Protein 3KM3 (pdb70)

Foldseek 3Di:
DDFKDWDFLVVVVCCCVPVVFKPPADSDWDDDDDQTFHTDGRWGFWFWAFKKWAADCVPPDDDDPVDHDPNRTDIDGDQKDKHAAQTKMKTWTPMKGFAAQFKKKDKFWDVVVVVQQWGWDFGIQHHRDTGTGITMIGRHGNGIHMGGGPTGTIIMTMMGD/DKDWDFLVVVVCCCPVVVQKPPADSDWPDLFTFHGDGGWGFFFWAFKKWAADCVPVDDADPVDGDPVRTDIDGDQKDWHAAQTKMKTWTPMKGFAALPKKKDKAWRPVVVVQQWGWDFGIDHHGDTGTGITMTGHHGNHIHMGGGPTTTIIMTIMD

Secondary structure (DSSP, 8-state):
----EEPPHHHHHHHHHHH--EES--SS-BSSSSS-BEEETTEEEEEEEEEEEEE--TT-PPPBTTB--GGGEEEEESSEEEEPTTEEEEEEEEEEEE--TTEEEEEE--HHHHTTTEEE--PPBPTT-EEEEEEEEEE-SSS-EEEETTSEEEEEEEEE-/---BPPHHHHHHHHHHS--EES--SS-B----BEEETTEEEEEEEEEEEEE--TT-PPPBTTB--GGGEEEEESSEEEEPTTEEEEEEEEEEEE--TT-EEEEEE-HHHHTTTEEE--PPBPTT-EEEEEEEEEE-SSS-EEEETTSEEEEEEEE-

B-factor: mean 16.01, std 7.04, range [2.0, 90.76]

Organism: Anaplasma phagocytophilum (strain HZ) (NCBI:txid212042)

CATH classification: 2.70.40.10

Solvent-accessible surface area: 16264 Å² total; per-residue (Å²): 188,66,107,77,70,62,26,31,49,132,36,0,78,40,44,7,116,174,83,33,0,2,59,64,40,31,60,87,146,79,32,129,61,120,13,13,33,1,22,41,69,131,0,0,14,0,35,0,33,21,114,3,78,5,29,24,78,6,70,35,69,145,94,61,132,184,103,111,44,77,76,9,42,56,104,79,112,18,103,70,0,54,0,0,33,109,24,60,0,47,5,101,1,36,0,74,0,60,6,26,193,69,0,51,0,43,14,55,31,46,72,48,7,56,200,62,20,6,75,24,87,21,102,63,12,99,41,31,79,57,11,106,2,63,0,26,0,26,2,82,19,107,125,60,20,89,0,80,6,95,54,0,0,0,29,0,41,0,56,3,71,161,83,74,59,33,24,50,133,30,0,22,46,67,6,137,86,84,31,0,3,58,68,39,34,92,99,74,28,114,126,25,39,47,2,20,37,76,128,0,0,10,0,35,0,36,22,118,2,79,3,28,23,76,7,70,33,69,145,85,66,123,201,111,82,44,139,78,8,29,48,101,74,120,17,102,76,0,54,0,0,33,107,26,60,0,44,7,92,2,35,0,76,0,62,5,35,96,82,0,49,0,45,13,56,32,41,75,48,7,58,200,61,20,4,75,23,84,21,103,62,12,101,60,48,88,57,11,110,4,63,0,28,0,27,2,82,18,108,128,55,20,91,0,81,5,96,66,0,0,0,27,0,40,0,56,32

Sequence (317 aa):
PGSMSVMPDHWIKERRALKDGMISPFVDHKEGTGVLLSYGLSSYGYDARLDNKFKIFANTHSVVVDPKNFSQDSFVDREGDFCIIPPNSFMLAKTVEYFNIPRDVMVVCVGKSTYARRCGIVVNVTPLEPGWSGYVTLEFSNTSPLPVKVYAFEGACQFLFFSGSMSVMPDHWIKERALKDGMISPFVDHKEGVLSYGLSSYGYDARLDNKFKIFANTHSVVVDPKNFSQDSFVDREGDFCIIPPNSFMLAKTVEYFNIPRDVMVVCVGKSTYARRCGIVVNVTPLEPGWSGYVTLEFFSNTSPLPVKVYAFEGACQFLFFS

Radius of gyration: 28.37 Å; Cα contacts (8 Å, |Δi|>4): 825; chains: 2; bounding box: 31×42×90 Å

Structure (mmCIF, N/CA/C/O backbone):
data_3KM3
#
_entry.id   3KM3
#
_cell.length_a   84.660
_cell.length_b   84.660
_cell.length_c   140.740
_cell.angle_alpha   90.00
_cell.angle_beta   90.00
_cell.angle_gamma   120.00
#
_symmetry.space_group_name_H-M   'H 3'
#
loop_
_entity.id
_entity.type
_entity.pdbx_description
1 polymer 'Deoxycytidine triphosphate deaminase'
2 non-polymer 'IODIDE ION'
3 water water
#
loop_
_atom_site.group_PDB
_atom_site.id
_atom_site.type_symbol
_atom_site.label_atom_id
_atom_site.label_alt_id
_atom_site.label_comp_id
_atom_site.label_asym_id
_atom_site.label_entity_id
_atom_site.label_seq_id
_atom_site.pdbx_PDB_ins_code
_atom_site.Cartn_x
_atom_site.Cartn_y
_atom_site.Cartn_z
_atom_site.occupancy
_atom_site.B_iso_or_equiv
_atom_site.auth_seq_id
_atom_site.auth_comp_id
_atom_site.auth_asym_id
_atom_site.auth_atom_id
_atom_site.pdbx_PDB_model_num
ATOM 1 N N . PRO A 1 19 ? 39.284 37.564 192.021 1.00 37.91 -2 PRO A N 1
ATOM 2 C CA . PRO A 1 19 ? 39.477 36.897 193.309 1.00 36.96 -2 PRO A CA 1
ATOM 3 C C . PRO A 1 19 ? 39.298 35.395 193.167 1.00 35.36 -2 PRO 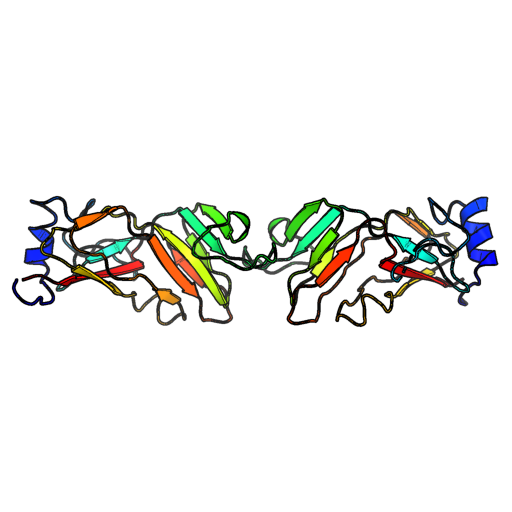A C 1
ATOM 4 O O . PRO A 1 19 ? 38.295 34.962 192.614 1.00 36.95 -2 PRO A O 1
ATOM 8 N N . GLY A 1 20 ? 40.246 34.603 193.653 1.00 32.67 -1 GLY A N 1
ATOM 9 C CA . GLY A 1 20 ? 40.124 33.155 193.567 1.00 29.92 -1 GLY A CA 1
ATOM 10 C C . GLY A 1 20 ? 40.429 32.650 192.166 1.00 27.13 -1 GLY A C 1
ATOM 11 O O . GLY A 1 20 ? 39.856 33.097 191.174 1.00 26.30 -1 GLY A O 1
ATOM 12 N N . SER A 1 21 ? 41.355 31.705 192.107 1.00 24.14 0 SER A N 1
ATOM 13 C CA . SER A 1 21 ? 41.745 31.087 190.870 1.00 22.07 0 SER A CA 1
ATOM 14 C C . SER A 1 21 ? 40.663 30.053 190.488 1.00 21.05 0 SER A C 1
ATOM 15 O O . SER A 1 21 ? 39.856 29.642 191.332 1.00 19.89 0 SER A O 1
ATOM 18 N N . MET A 1 22 ? 40.641 29.630 189.228 1.00 19.34 1 MET A N 1
ATOM 19 C CA . MET A 1 22 ? 39.535 28.815 188.760 1.00 19.19 1 MET A CA 1
ATOM 20 C C . MET A 1 22 ? 39.946 27.403 188.327 1.00 18.06 1 MET A C 1
ATOM 21 O O . MET A 1 22 ? 41.011 27.180 187.764 1.00 17.70 1 MET A O 1
ATOM 26 N N . SER A 1 23 ? 39.040 26.473 188.569 1.00 17.23 2 SER A N 1
ATOM 27 C CA . SER A 1 23 ? 39.242 25.047 188.316 1.00 17.06 2 SER A CA 1
ATOM 28 C C . SER A 1 23 ? 38.069 24.517 187.519 1.00 16.20 2 SER A C 1
ATOM 29 O O . SER A 1 23 ? 37.036 25.159 187.495 1.00 15.60 2 SER A O 1
ATOM 32 N N . VAL A 1 24 ? 38.221 23.343 186.899 1.00 15.97 3 VAL A N 1
ATOM 33 C CA . VAL A 1 24 ? 37.154 22.744 186.085 1.00 15.60 3 VAL A CA 1
ATOM 34 C C . VAL A 1 24 ? 36.129 22.136 187.028 1.00 15.56 3 VAL A C 1
ATOM 35 O O . VAL A 1 24 ? 36.460 21.328 187.913 1.00 15.36 3 VAL A O 1
ATOM 39 N N . MET A 1 25 ? 34.882 22.512 186.833 1.00 15.20 4 MET A N 1
ATOM 40 C CA . MET A 1 25 ? 33.846 22.166 187.785 1.00 15.63 4 MET A CA 1
ATOM 41 C C . MET A 1 25 ? 33.083 20.868 187.385 1.00 15.63 4 MET A C 1
ATOM 42 O O . MET A 1 25 ? 32.931 20.548 186.174 1.00 15.30 4 MET A O 1
ATOM 47 N N . PRO A 1 26 ? 32.583 20.144 188.396 1.00 14.79 5 PRO A N 1
ATOM 48 C CA . PRO A 1 26 ? 31.967 18.875 188.131 1.00 14.94 5 PRO A CA 1
ATOM 49 C C . PRO A 1 26 ? 30.507 18.964 187.741 1.00 15.26 5 PRO A C 1
ATOM 50 O O . PRO A 1 26 ? 29.846 19.979 187.989 1.00 15.14 5 PRO A O 1
ATOM 54 N N . ASP A 1 27 ? 30.002 17.883 187.146 1.00 15.62 6 ASP A N 1
ATOM 55 C CA . ASP A 1 27 ? 28.562 17.765 186.864 1.00 16.19 6 ASP A CA 1
ATOM 56 C C . ASP A 1 27 ? 27.630 18.331 187.932 1.00 16.18 6 ASP A C 1
ATOM 57 O O . ASP A 1 27 ? 26.734 19.085 187.595 1.00 17.03 6 ASP A O 1
ATOM 62 N N . HIS A 1 28 ? 27.783 17.958 189.204 1.00 16.22 7 HIS A N 1
ATOM 63 C CA . HIS A 1 28 ? 26.788 18.434 190.204 1.00 14.85 7 HIS A CA 1
ATOM 64 C C . HIS A 1 28 ? 26.761 19.954 190.368 1.00 14.71 7 HIS A C 1
ATOM 65 O O . HIS A 1 28 ? 25.700 20.538 190.609 1.00 13.85 7 HIS A O 1
ATOM 72 N N . TRP A 1 29 ? 27.914 20.602 190.215 1.00 13.87 8 TRP A N 1
ATOM 73 C CA . TRP A 1 29 ? 27.998 22.064 190.233 1.00 14.24 8 TRP A CA 1
ATOM 74 C C . TRP A 1 29 ? 27.334 22.659 188.982 1.00 13.86 8 TRP A C 1
ATOM 75 O O . TRP A 1 29 ? 26.613 23.654 189.066 1.00 13.39 8 TRP A O 1
ATOM 86 N N . ILE A 1 30 ? 27.585 22.053 187.824 1.00 14.17 9 ILE A N 1
ATOM 87 C CA . ILE A 1 30 ? 26.985 22.527 186.580 1.00 13.94 9 ILE A CA 1
ATOM 88 C C . ILE A 1 30 ? 25.451 22.442 186.707 1.00 14.87 9 ILE A C 1
ATOM 89 O O . ILE A 1 30 ? 24.716 23.384 186.350 1.00 13.92 9 ILE A O 1
ATOM 94 N N . LYS A 1 31 ? 24.979 21.317 187.246 1.00 15.24 10 LYS A N 1
ATOM 95 C CA . LYS A 1 31 ? 23.547 21.103 187.454 1.00 15.94 10 LYS A CA 1
ATOM 96 C C . LYS A 1 31 ? 22.884 22.197 188.333 1.00 15.95 10 LYS A C 1
ATOM 97 O O . LYS A 1 31 ? 21.836 22.773 187.953 1.00 15.37 10 LYS A O 1
ATOM 103 N N . GLU A 1 32 ? 23.500 22.481 189.483 1.00 15.70 11 GLU A N 1
ATOM 104 C CA . GLU A 1 32 ? 23.000 23.464 190.423 1.00 15.41 11 GLU A CA 1
ATOM 105 C C . GLU A 1 32 ? 22.945 24.852 189.770 1.00 16.55 11 GLU A C 1
ATOM 106 O O . GLU A 1 32 ? 21.970 25.611 189.956 1.00 16.22 11 GLU A O 1
ATOM 108 N N . ARG A 1 33 ? 23.992 25.206 189.012 1.00 17.21 12 ARG A N 1
ATOM 109 C CA A ARG A 1 33 ? 24.010 26.503 188.351 0.50 17.38 12 ARG A CA 1
ATOM 110 C CA B ARG A 1 33 ? 24.024 26.486 188.311 0.50 17.39 12 ARG A CA 1
ATOM 111 C C . ARG A 1 33 ? 22.943 26.542 187.248 1.00 17.30 12 ARG A C 1
ATOM 112 O O . ARG A 1 33 ? 22.331 27.593 187.022 1.00 17.57 12 ARG A O 1
ATOM 127 N N . ALA A 1 34 ? 22.694 25.411 186.589 1.00 17.05 13 ALA A N 1
ATOM 128 C CA . ALA A 1 34 ? 21.707 25.378 185.500 1.00 17.79 13 ALA A CA 1
ATOM 129 C C . ALA A 1 34 ? 20.315 25.589 186.096 1.00 18.09 13 ALA A C 1
ATOM 130 O O . ALA A 1 34 ? 19.549 26.470 185.668 1.00 17.75 13 ALA A O 1
ATOM 132 N N . LEU A 1 35 ? 20.025 24.771 187.103 1.00 19.24 14 LEU A N 1
ATOM 133 C CA . LEU A 1 35 ? 18.716 24.755 187.774 1.00 19.79 14 LEU A CA 1
ATOM 134 C C . LEU A 1 35 ? 18.466 26.009 188.610 1.00 20.20 14 LEU A C 1
ATOM 135 O O . LEU A 1 35 ? 17.391 26.573 188.517 1.00 20.42 14 LEU A O 1
ATOM 140 N N . LYS A 1 36 ? 19.431 26.494 189.392 1.00 20.31 15 LYS A N 1
ATOM 141 C CA . LYS A 1 36 ? 19.111 27.655 190.249 1.00 20.31 15 LYS A CA 1
ATOM 142 C C . LYS A 1 36 ? 19.369 29.000 189.551 1.00 20.07 15 LYS A C 1
ATOM 143 O O . LYS A 1 36 ? 18.639 29.975 189.788 1.00 19.94 15 LYS A O 1
ATOM 149 N N . ASP A 1 37 ? 20.401 29.067 188.700 1.00 18.77 16 ASP A N 1
ATOM 150 C CA . ASP A 1 37 ? 20.843 30.353 188.149 1.00 17.94 16 ASP A CA 1
ATOM 151 C C . ASP A 1 37 ? 20.568 30.531 186.656 1.00 17.16 16 ASP A C 1
ATOM 152 O O . ASP A 1 37 ? 20.972 31.545 186.069 1.00 15.81 16 ASP A O 1
ATOM 157 N N . GLY A 1 38 ? 19.896 29.549 186.051 1.00 15.77 17 GLY A N 1
ATOM 158 C CA . GLY A 1 38 ? 19.551 29.589 184.637 1.00 15.32 17 GLY A CA 1
ATOM 159 C C . GLY A 1 38 ? 20.778 29.551 183.729 1.00 14.33 17 GLY A C 1
ATOM 160 O O . GLY A 1 38 ? 20.777 30.126 182.665 1.00 15.19 17 GLY A O 1
ATOM 161 N N . MET A 1 39 ? 21.840 28.901 184.167 1.00 13.97 18 MET A N 1
ATOM 162 C CA . MET A 1 39 ? 23.106 28.972 183.428 1.00 13.37 18 MET A CA 1
ATOM 163 C C . MET A 1 39 ? 23.030 28.289 182.050 1.00 12.23 18 MET A C 1
ATOM 164 O O . MET A 1 39 ? 23.692 28.731 181.100 1.00 12.33 18 MET A O 1
ATOM 169 N N . ILE A 1 40 ? 22.239 27.233 181.944 1.00 11.27 19 ILE A N 1
ATOM 170 C CA . ILE A 1 40 ? 22.070 26.496 180.696 1.00 11.62 19 ILE A CA 1
ATOM 171 C C . ILE A 1 40 ? 20.611 26.191 180.515 1.00 13.39 19 ILE A C 1
ATOM 172 O O . ILE A 1 40 ? 19.984 25.634 181.415 1.00 14.19 19 ILE A O 1
ATOM 177 N N . SER A 1 41 ? 20.049 26.517 179.370 1.00 14.56 20 SER A N 1
ATOM 178 C CA . SER A 1 41 ? 18.634 26.223 179.153 1.00 15.73 20 SER A CA 1
ATOM 179 C C . SER A 1 41 ? 18.368 26.066 177.665 1.00 16.37 20 SER A C 1
ATOM 180 O O . SER A 1 41 ? 18.773 26.924 176.888 1.00 16.37 20 SER A O 1
ATOM 183 N N . PRO A 1 42 ? 17.703 24.975 177.258 1.00 17.17 21 PRO A N 1
ATOM 184 C CA . PRO A 1 42 ? 17.201 23.888 178.089 1.00 17.22 21 PRO A CA 1
ATOM 185 C C . PRO A 1 42 ? 18.337 23.061 178.656 1.00 17.32 21 PRO A C 1
ATOM 186 O O . PRO A 1 42 ? 19.434 23.105 178.127 1.00 16.70 21 PRO A O 1
ATOM 190 N N . PHE A 1 43 ? 18.072 22.347 179.750 1.00 17.19 22 PHE A N 1
ATOM 191 C CA . PHE A 1 43 ? 19.084 21.581 180.430 1.00 17.23 22 PHE A CA 1
ATOM 192 C C . PHE A 1 43 ? 18.615 20.162 180.627 1.00 17.76 22 PHE A C 1
ATOM 193 O O . PHE A 1 43 ? 17.490 19.922 181.056 1.00 16.54 22 PHE A O 1
ATOM 201 N N . VAL A 1 44 ? 19.483 19.221 180.274 1.00 18.71 23 VAL A N 1
ATOM 202 C CA . VAL A 1 44 ? 19.237 17.820 180.529 1.00 19.82 23 VAL A CA 1
ATOM 203 C C . VAL A 1 44 ? 20.342 17.300 181.407 1.00 20.42 23 VAL A C 1
ATOM 204 O O . VAL A 1 44 ? 21.530 17.515 181.116 1.00 19.46 23 VAL A O 1
ATOM 208 N N . ASP A 1 45 ? 19.960 16.619 182.490 1.00 21.09 24 ASP A N 1
ATOM 209 C CA . ASP A 1 45 ? 20.889 16.377 183.579 1.00 22.13 24 ASP A CA 1
ATOM 210 C C . ASP A 1 45 ? 21.577 15.036 183.436 1.00 21.98 24 ASP A C 1
ATOM 211 O O . ASP A 1 45 ? 22.080 14.493 184.383 1.00 21.74 24 ASP A O 1
ATOM 216 N N . HIS A 1 46 ? 21.634 14.539 182.216 1.00 23.20 25 HIS A N 1
ATOM 217 C CA . HIS A 1 46 ? 22.206 13.223 181.941 1.00 24.16 25 HIS A CA 1
ATOM 218 C C . HIS A 1 46 ? 22.417 13.154 180.437 1.00 25.11 25 HIS A C 1
ATOM 219 O O . HIS A 1 46 ? 21.964 14.047 179.701 1.00 24.72 25 HIS A O 1
ATOM 226 N N . LYS A 1 47 ? 23.086 12.094 179.998 1.00 26.07 26 LYS A N 1
ATOM 227 C CA . LYS A 1 47 ? 23.319 11.838 178.607 1.00 27.76 26 LYS A CA 1
ATOM 228 C C . LYS A 1 47 ? 22.010 11.429 177.927 1.00 28.32 26 LYS A C 1
ATOM 229 O O . LYS A 1 47 ? 21.314 10.515 178.391 1.00 28.67 26 LYS A O 1
ATOM 235 N N . GLU A 1 48 ? 21.655 12.124 176.855 1.00 28.59 27 GLU A N 1
ATOM 236 C CA . GLU A 1 48 ? 20.411 11.848 176.144 1.00 29.53 27 GLU A CA 1
ATOM 237 C C . GLU A 1 48 ? 20.676 11.764 174.668 1.00 30.04 27 GLU A C 1
ATOM 238 O O . GLU A 1 48 ? 21.695 12.234 174.154 1.00 28.28 27 GLU A O 1
ATOM 244 N N . GLY A 1 49 ? 19.727 11.154 173.980 1.00 31.44 28 GLY A N 1
ATOM 245 C CA . GLY A 1 49 ? 19.739 11.153 172.531 1.00 32.40 28 GLY A CA 1
ATOM 246 C C . GLY A 1 49 ? 20.329 9.871 172.005 1.00 33.09 28 GLY A C 1
ATOM 247 O O . GLY A 1 49 ? 21.158 9.199 172.664 1.00 33.25 28 GLY A O 1
ATOM 248 N N . THR A 1 50 ? 19.887 9.542 170.799 1.00 33.65 29 THR A N 1
ATOM 249 C CA . THR A 1 50 ? 20.234 8.286 170.190 1.00 33.82 29 THR A CA 1
ATOM 250 C C . THR A 1 50 ? 21.531 8.483 169.400 1.00 33.03 29 THR A C 1
ATOM 251 O O . THR A 1 50 ? 21.811 9.582 168.881 1.00 32.85 29 THR A O 1
ATOM 255 N N . GLY A 1 51 ? 22.348 7.434 169.397 1.00 31.94 30 GLY A N 1
ATOM 256 C CA . GLY A 1 51 ? 23.580 7.392 168.636 1.00 30.71 30 GLY A CA 1
ATOM 257 C C . GLY A 1 51 ? 24.800 7.943 169.350 1.00 29.49 30 GLY A C 1
ATOM 258 O O . GLY A 1 51 ? 24.775 8.157 170.559 1.00 29.02 30 GLY A O 1
ATOM 259 N N . VAL A 1 52 ? 25.874 8.155 168.574 1.00 27.61 31 VAL A N 1
ATOM 260 C CA . VAL A 1 52 ? 27.153 8.626 169.105 1.00 26.19 31 VAL A CA 1
ATOM 261 C C . VAL A 1 52 ? 27.172 10.130 169.452 1.00 24.71 31 VAL A C 1
ATOM 262 O O . VAL A 1 52 ? 27.987 10.542 170.254 1.00 26.66 31 VAL A O 1
ATOM 266 N N . LEU A 1 53 ? 26.275 10.934 168.896 1.00 22.27 32 LEU A N 1
ATOM 267 C CA A LEU A 1 53 ? 26.280 12.381 169.133 0.50 21.48 32 LEU A CA 1
ATOM 268 C CA B LEU A 1 53 ? 26.289 12.380 169.150 0.50 21.40 32 LEU A CA 1
ATOM 269 C C . LEU A 1 53 ? 25.273 12.712 170.237 1.00 20.87 32 LEU A C 1
ATOM 270 O O . LEU A 1 53 ? 24.259 13.389 170.017 1.00 20.60 32 LEU A O 1
ATOM 279 N N . SER A 1 54 ? 25.532 12.201 171.428 1.00 20.65 33 SER A N 1
ATOM 280 C CA . SER A 1 54 ? 24.623 12.431 172.518 1.00 19.24 33 SER A CA 1
ATOM 281 C C . SER A 1 54 ? 24.894 13.809 173.058 1.00 18.16 33 SER A C 1
ATOM 282 O O . SER A 1 54 ? 25.893 14.464 172.732 1.00 17.99 33 SER A O 1
ATOM 285 N N . TYR A 1 55 ? 23.959 14.268 173.864 1.00 17.35 34 TYR A N 1
ATOM 286 C CA . TYR A 1 55 ? 24.044 15.573 174.475 1.00 17.23 34 TYR A CA 1
ATOM 287 C C . TYR A 1 55 ? 23.633 15.484 175.938 1.00 16.75 34 TYR A C 1
ATOM 288 O O . TYR A 1 55 ? 23.063 14.484 176.375 1.00 15.58 34 TYR A O 1
ATOM 297 N N . GLY A 1 56 ? 23.896 16.553 176.665 1.00 16.37 35 GLY A N 1
ATOM 298 C CA . GLY A 1 56 ? 23.476 16.649 178.065 1.00 16.64 35 GLY A CA 1
ATOM 299 C C . GLY A 1 56 ? 24.700 16.672 178.976 1.00 16.31 35 GLY A C 1
ATOM 300 O O . GLY A 1 56 ? 25.852 16.804 178.512 1.00 16.02 35 GLY A O 1
ATOM 301 N N . LEU A 1 57 ? 24.445 16.501 180.260 1.00 15.88 36 LEU A N 1
ATOM 302 C CA . LEU A 1 57 ? 25.448 16.695 181.263 1.00 16.03 36 LEU A CA 1
ATOM 303 C C . LEU A 1 57 ? 26.405 15.559 181.215 1.00 16.62 36 LEU A C 1
ATOM 304 O O . LEU A 1 57 ? 26.008 14.398 181.052 1.00 17.35 36 LEU A O 1
ATOM 309 N N . SER A 1 58 ? 27.671 15.896 181.388 1.00 16.75 37 SER A N 1
ATOM 310 C CA . SER A 1 58 ? 28.748 14.938 181.472 1.00 16.57 37 SER A CA 1
ATOM 311 C C . SER A 1 58 ? 29.457 15.156 182.824 1.00 16.63 37 SER A C 1
ATOM 312 O O . SER A 1 58 ? 29.222 16.175 183.551 1.00 15.13 37 SER A O 1
ATOM 315 N N . SER A 1 59 ? 30.363 14.251 183.148 1.00 15.64 38 SER A N 1
ATOM 316 C CA . SER A 1 59 ? 31.016 14.277 184.456 1.00 17.05 38 SER A CA 1
ATOM 317 C C . SER A 1 59 ? 31.683 15.607 184.773 1.00 16.43 38 SER A C 1
ATOM 318 O O . SER A 1 59 ? 31.685 16.021 185.924 1.00 16.15 38 SER A O 1
ATOM 321 N N . TYR A 1 60 ? 32.271 16.240 183.753 1.00 15.86 39 TYR A N 1
ATOM 322 C CA . TYR A 1 60 ? 33.017 17.488 183.920 1.00 15.72 39 TYR A CA 1
ATOM 323 C C . TYR A 1 60 ? 32.745 18.479 182.811 1.00 14.85 39 TYR A C 1
ATOM 324 O O . TYR A 1 60 ? 33.622 19.219 182.417 1.00 13.94 39 TYR A O 1
ATOM 333 N N . GLY A 1 61 ? 31.509 18.510 182.328 1.00 13.94 40 GLY A N 1
ATOM 334 C CA . GLY A 1 61 ? 31.153 19.427 181.261 1.00 13.73 40 GLY A CA 1
ATOM 335 C C . GLY A 1 61 ? 29.741 19.216 180.782 1.00 12.56 40 GLY A C 1
ATOM 336 O O . GLY A 1 61 ? 29.026 18.414 181.342 1.00 12.47 40 GLY A O 1
ATOM 337 N N . TYR A 1 62 ? 29.347 19.969 179.761 1.00 11.92 41 TYR A N 1
ATOM 338 C CA . TY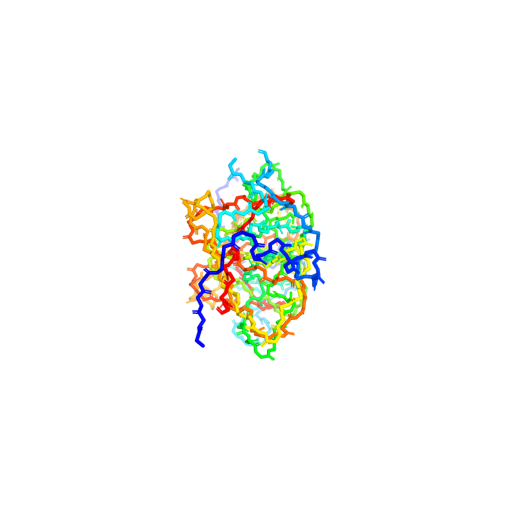R A 1 62 ? 28.037 19.843 179.173 1.00 11.56 41 TYR A CA 1
ATOM 339 C C . TYR A 1 62 ? 28.114 19.739 177.659 1.00 12.51 41 TYR A C 1
ATOM 340 O O . TYR A 1 62 ? 28.661 20.644 176.991 1.00 12.57 41 TYR A O 1
ATOM 349 N N . ASP A 1 63 ? 27.573 18.640 177.130 1.00 11.70 42 ASP A N 1
ATOM 350 C CA . ASP A 1 63 ? 27.489 18.389 175.691 1.00 12.48 42 ASP A CA 1
ATOM 351 C C . ASP A 1 63 ? 26.274 19.119 175.069 1.00 11.96 42 ASP A C 1
ATOM 352 O O . ASP A 1 63 ? 25.119 18.755 175.299 1.00 11.90 42 ASP A O 1
ATOM 357 N N . ALA A 1 64 ? 26.560 20.181 174.320 1.00 12.03 43 ALA A N 1
ATOM 358 C CA . ALA A 1 64 ? 25.523 21.068 173.730 1.00 11.31 43 ALA A CA 1
ATOM 359 C C . ALA A 1 64 ? 25.189 20.547 172.366 1.00 10.94 43 ALA A C 1
ATOM 360 O O . ALA A 1 64 ? 25.955 19.775 171.791 1.00 10.47 43 ALA A O 1
ATOM 362 N N . ARG A 1 65 ? 24.065 21.008 171.852 1.00 10.38 44 ARG A N 1
ATOM 363 C CA . ARG A 1 65 ? 23.511 20.534 170.596 1.00 11.22 44 ARG A CA 1
ATOM 364 C C . ARG A 1 65 ? 23.632 21.600 169.549 1.00 11.34 44 ARG A C 1
ATOM 365 O O . ARG A 1 65 ? 23.611 22.786 169.834 1.00 12.69 44 ARG A O 1
ATOM 373 N N . LEU A 1 66 ? 23.769 21.159 168.325 1.00 11.76 45 LEU A N 1
ATOM 374 C CA . LEU A 1 66 ? 23.745 22.047 167.189 1.00 12.54 45 LEU A CA 1
ATOM 375 C C . LEU A 1 66 ? 22.284 22.357 166.877 1.00 11.99 45 LEU A C 1
ATOM 376 O O . LEU A 1 66 ? 21.447 21.487 166.882 1.00 11.24 45 LEU A O 1
ATOM 381 N N . ASP A 1 67 ? 21.999 23.605 166.589 1.00 12.07 46 ASP A N 1
ATOM 382 C CA . ASP A 1 67 ? 20.703 23.982 166.081 1.00 13.27 46 ASP A CA 1
ATOM 383 C C . ASP A 1 67 ? 20.681 23.791 164.565 1.00 13.07 46 ASP A C 1
ATOM 384 O O . ASP A 1 67 ? 21.636 23.268 163.989 1.00 13.95 46 ASP A O 1
ATOM 389 N N . ASN A 1 68 ? 19.598 24.189 163.907 1.00 12.64 47 ASN A N 1
ATOM 390 C CA . ASN A 1 68 ? 19.373 23.822 162.520 1.00 12.57 47 ASN A CA 1
ATOM 391 C C . ASN A 1 68 ? 19.538 24.953 161.504 1.00 13.05 47 ASN A C 1
ATOM 392 O O . ASN A 1 68 ? 19.093 24.819 160.348 1.00 13.11 47 ASN A O 1
ATOM 397 N N . LYS A 1 69 ? 20.195 26.047 161.926 1.00 12.42 48 LYS A N 1
ATOM 398 C CA . LYS A 1 69 ? 20.423 27.197 161.067 1.00 12.68 48 LYS A CA 1
ATOM 399 C C . LYS A 1 69 ? 21.911 27.349 160.888 1.00 12.08 48 LYS A C 1
ATOM 400 O O . LYS A 1 69 ? 22.630 27.508 161.854 1.00 12.32 48 LYS A O 1
ATOM 406 N N . PHE A 1 70 ? 22.386 27.300 159.651 1.00 11.32 49 PHE A N 1
ATOM 407 C CA . PHE A 1 70 ? 23.825 27.292 159.399 1.00 11.63 49 PHE A CA 1
ATOM 408 C C . PHE A 1 70 ? 24.170 28.392 158.454 1.00 11.73 49 PHE A C 1
ATOM 409 O O . PHE A 1 70 ? 23.357 28.737 157.584 1.00 12.02 49 PHE A O 1
ATOM 417 N N . LYS A 1 71 ? 25.361 28.943 158.635 1.00 10.80 50 LYS A N 1
ATOM 418 C CA . LYS A 1 71 ? 25.981 29.811 157.649 1.00 11.99 50 LYS A CA 1
ATOM 419 C C . LYS A 1 71 ? 27.217 29.125 157.058 1.00 12.55 50 LYS A C 1
ATOM 420 O O . LYS A 1 71 ? 28.169 28.839 157.778 1.00 13.23 50 LYS A O 1
ATOM 426 N N . ILE A 1 72 ? 27.186 28.875 155.754 1.00 12.10 51 ILE A N 1
ATOM 427 C CA . ILE A 1 72 ? 28.246 28.170 155.067 1.00 12.10 51 ILE A CA 1
ATOM 428 C C . ILE A 1 72 ? 29.039 29.151 154.244 1.00 11.60 51 ILE A C 1
ATOM 429 O O . ILE A 1 72 ? 28.487 29.835 153.369 1.00 10.76 51 ILE A O 1
ATOM 434 N N . PHE A 1 73 ? 30.329 29.194 154.477 1.00 11.15 52 PHE A N 1
ATOM 435 C CA . PHE A 1 73 ? 31.159 30.201 153.818 1.00 12.15 52 PHE A CA 1
ATOM 436 C C . PHE A 1 73 ? 31.692 29.704 152.474 1.00 12.76 52 PHE A C 1
ATOM 437 O O . PHE A 1 73 ? 31.942 28.496 152.295 1.00 12.57 52 PHE A O 1
ATOM 445 N N . ALA A 1 74 ? 31.865 30.655 151.553 1.00 12.69 53 ALA A N 1
ATOM 446 C CA . ALA A 1 74 ? 32.290 30.359 150.195 1.00 14.00 53 ALA A CA 1
ATOM 447 C C . ALA A 1 74 ? 32.941 31.582 149.582 1.00 13.25 53 ALA A C 1
ATOM 448 O O . ALA A 1 74 ? 32.655 32.682 150.001 1.00 13.19 53 ALA A O 1
ATOM 450 N N . ASN A 1 75 ? 33.798 31.366 148.587 1.00 12.53 54 ASN A N 1
ATOM 451 C CA . ASN A 1 75 ? 34.544 32.446 147.957 1.00 12.68 54 ASN A CA 1
ATOM 452 C C . ASN A 1 75 ? 33.885 33.060 146.732 1.00 12.74 54 ASN A C 1
ATOM 453 O O . ASN A 1 75 ? 34.541 33.761 145.973 1.00 11.78 54 ASN A O 1
ATOM 458 N N . THR A 1 76 ? 32.600 32.793 146.559 1.00 12.15 55 THR A N 1
ATOM 459 C CA . THR A 1 76 ? 31.843 33.174 145.359 1.00 12.74 55 THR A CA 1
ATOM 460 C C . THR A 1 76 ? 31.922 34.644 144.999 1.00 13.45 55 THR A C 1
ATOM 461 O O . THR A 1 76 ? 32.029 34.968 143.832 1.00 12.82 55 THR A O 1
ATOM 465 N N . HIS A 1 77 ? 31.905 35.519 145.987 1.00 14.63 56 HIS A N 1
ATOM 466 C CA . HIS A 1 77 ? 31.893 36.948 145.722 1.00 17.46 56 HIS A CA 1
ATOM 467 C C . HIS A 1 77 ? 33.259 37.676 145.818 1.00 17.90 56 HIS A C 1
ATOM 468 O O . HIS A 1 77 ? 33.339 38.857 145.511 1.00 18.99 56 HIS A O 1
ATOM 475 N N . SER A 1 78 ? 34.323 36.971 146.174 1.00 17.81 57 SER A N 1
ATOM 476 C CA . SER A 1 78 ? 35.698 37.503 146.071 1.00 18.40 57 SER A CA 1
ATOM 477 C C . SER A 1 78 ? 35.963 38.728 146.973 1.00 18.79 57 SER A C 1
ATOM 478 O O . SER A 1 78 ? 36.701 39.647 146.624 1.00 20.59 57 SER A O 1
ATOM 481 N N . VAL A 1 79 ? 35.360 38.746 148.132 1.00 19.04 58 VAL A N 1
ATOM 482 C CA . VAL A 1 79 ? 35.617 39.843 149.046 1.00 19.77 58 VAL A CA 1
ATOM 483 C C . VAL A 1 79 ? 36.638 39.447 150.062 1.00 18.09 58 VAL A C 1
ATOM 484 O O . VAL A 1 79 ? 36.604 38.326 150.529 1.00 18.55 58 VAL A O 1
ATOM 488 N N . VAL A 1 80 ? 37.564 40.357 150.357 1.00 16.93 59 VAL A N 1
ATOM 489 C CA . VAL A 1 80 ? 38.441 40.222 151.500 1.00 15.52 59 VAL A CA 1
ATOM 490 C C . VAL A 1 80 ? 37.588 40.367 152.751 1.00 13.36 59 VAL A C 1
ATOM 491 O O . VAL A 1 80 ? 36.931 41.331 152.903 1.00 12.84 59 VAL A O 1
ATOM 495 N N . VAL A 1 81 ? 37.584 39.384 153.627 1.00 11.29 60 VAL A N 1
ATOM 496 C CA . VAL A 1 81 ? 36.825 39.491 154.854 1.00 9.62 60 VAL A CA 1
ATOM 497 C C . VAL A 1 81 ? 37.508 40.438 155.871 1.00 10.28 60 VAL A C 1
ATOM 498 O O . VAL A 1 81 ? 38.694 40.331 156.140 1.00 8.52 60 VAL A O 1
ATOM 502 N N . ASP A 1 82 ? 36.730 41.373 156.389 1.00 9.49 61 ASP A N 1
ATOM 503 C CA . ASP A 1 82 ? 37.153 42.276 157.398 1.00 10.19 61 ASP A CA 1
ATOM 504 C C . ASP A 1 82 ? 36.429 41.953 158.674 1.00 10.40 61 ASP A C 1
ATOM 505 O O . ASP A 1 82 ? 35.225 42.182 158.763 1.00 9.47 61 ASP A O 1
ATOM 510 N N . PRO A 1 83 ? 37.152 41.445 159.692 1.00 10.79 62 PRO A N 1
ATOM 511 C CA . PRO A 1 83 ? 36.483 41.075 160.926 1.00 11.72 62 PRO A CA 1
ATOM 512 C C . PRO A 1 83 ? 35.792 42.245 161.627 1.00 12.28 62 PRO A C 1
ATOM 513 O O . PRO A 1 83 ? 34.935 42.015 162.447 1.00 13.32 62 PRO A O 1
ATOM 517 N N . LYS A 1 84 ? 36.184 43.469 161.329 1.00 13.39 63 LYS A N 1
ATOM 518 C CA . LYS A 1 84 ? 35.498 44.625 161.865 1.00 15.19 63 LYS A CA 1
ATOM 519 C C . LYS A 1 84 ? 34.182 44.950 161.141 1.00 16.79 63 LYS A C 1
ATOM 520 O O . LYS A 1 84 ? 33.385 45.681 161.684 1.00 17.56 63 LYS A O 1
ATOM 526 N N . ASN A 1 85 ? 33.963 44.408 159.944 1.00 18.36 64 ASN A N 1
ATOM 527 C CA . ASN A 1 85 ? 32.798 44.735 159.126 1.00 19.74 64 ASN A CA 1
ATOM 528 C C . ASN A 1 85 ? 32.222 43.517 158.440 1.00 20.68 64 ASN A C 1
ATOM 529 O O . ASN A 1 85 ? 32.599 43.180 157.343 1.00 20.11 64 ASN A O 1
ATOM 534 N N . PHE A 1 86 ? 31.263 42.866 159.069 1.00 23.50 65 PHE A N 1
ATOM 535 C CA . PHE A 1 86 ? 30.752 41.596 158.524 1.00 25.02 65 PHE A CA 1
ATOM 536 C C . PHE A 1 86 ? 30.089 41.872 157.189 1.00 25.37 65 PHE A C 1
ATOM 537 O O . PHE A 1 86 ? 29.582 42.973 156.947 1.00 26.34 65 PHE A O 1
ATOM 539 N N . SER A 1 87 ? 30.173 40.886 156.295 1.00 25.52 66 SER A N 1
ATOM 540 C CA . SER A 1 87 ? 29.576 40.976 154.969 1.00 24.60 66 SER A CA 1
ATOM 541 C C . SER A 1 87 ? 28.696 39.754 154.793 1.00 24.20 66 SER A C 1
ATOM 542 O O . SER A 1 87 ? 29.101 38.620 155.088 1.00 23.79 66 SER A O 1
ATOM 545 N N . GLN A 1 88 ? 27.523 40.020 154.248 1.00 23.35 67 GLN A N 1
ATOM 546 C CA . GLN A 1 88 ? 26.540 39.029 153.876 1.00 23.34 67 GLN A CA 1
ATOM 547 C C . GLN A 1 88 ? 26.996 38.184 152.686 1.00 22.40 67 GLN A C 1
ATOM 548 O O . GLN A 1 88 ? 26.528 37.063 152.518 1.00 22.74 67 GLN A O 1
ATOM 550 N N . ASP A 1 89 ? 27.894 38.704 151.851 1.00 21.50 68 ASP A N 1
ATOM 551 C CA . ASP A 1 89 ? 28.322 37.944 150.679 1.00 21.16 68 ASP A CA 1
ATOM 552 C C . ASP A 1 89 ? 29.432 36.890 150.962 1.00 19.80 68 ASP A C 1
ATOM 553 O O . ASP A 1 89 ? 29.880 36.227 150.039 1.00 18.63 68 ASP A O 1
ATOM 558 N N . SER A 1 90 ? 29.874 36.771 152.212 1.00 17.61 69 SER A N 1
ATOM 559 C CA . SER A 1 90 ? 30.858 35.771 152.583 1.00 17.26 69 SER A CA 1
ATOM 560 C C . SER A 1 90 ? 30.232 34.413 152.727 1.00 15.19 69 SER A C 1
ATOM 561 O O . SER A 1 90 ? 30.941 33.428 152.654 1.00 14.07 69 SER A O 1
ATOM 564 N N . PHE A 1 91 ? 28.921 34.360 152.916 1.00 14.30 70 PHE A N 1
ATOM 565 C CA . PHE A 1 91 ? 28.251 33.116 153.275 1.00 14.56 70 PHE A CA 1
ATOM 566 C C . PHE A 1 91 ? 26.839 32.968 152.696 1.00 13.73 70 PHE A C 1
ATOM 567 O O . PHE A 1 91 ? 26.239 33.932 152.264 1.00 12.30 70 PHE A O 1
ATOM 575 N N . VAL A 1 92 ? 26.342 31.738 152.723 1.00 12.78 71 VAL A N 1
ATOM 576 C CA . VAL A 1 92 ? 24.988 31.414 152.318 1.00 13.51 71 VAL A CA 1
ATOM 577 C C . VAL A 1 92 ? 24.275 30.767 153.525 1.00 13.57 71 VAL A C 1
ATOM 578 O O . VAL A 1 92 ? 24.868 30.000 154.280 1.00 11.76 71 VAL A O 1
ATOM 582 N N . ASP A 1 93 ? 23.011 31.128 153.722 1.00 14.21 72 ASP A N 1
ATOM 583 C CA . ASP A 1 93 ? 22.195 30.606 154.815 1.00 15.17 72 ASP A CA 1
ATOM 584 C C . ASP A 1 93 ? 21.603 29.254 154.418 1.00 15.50 72 ASP A C 1
ATOM 585 O O . ASP A 1 93 ? 21.130 29.100 153.319 1.00 15.95 72 ASP A O 1
ATOM 590 N N . ARG A 1 94 ? 21.637 28.290 155.314 1.00 15.32 73 ARG A N 1
ATOM 591 C CA . ARG A 1 94 ? 20.990 27.004 155.097 1.00 16.27 73 ARG A CA 1
ATOM 592 C C . ARG A 1 94 ? 20.248 26.687 156.387 1.00 15.11 73 ARG A C 1
ATOM 593 O O . ARG A 1 94 ? 20.685 27.075 157.466 1.00 13.65 73 ARG A O 1
ATOM 601 N N . GLU A 1 95 ? 19.100 26.038 156.256 1.00 14.98 74 GLU A N 1
ATOM 602 C CA . GLU A 1 95 ? 18.316 25.551 157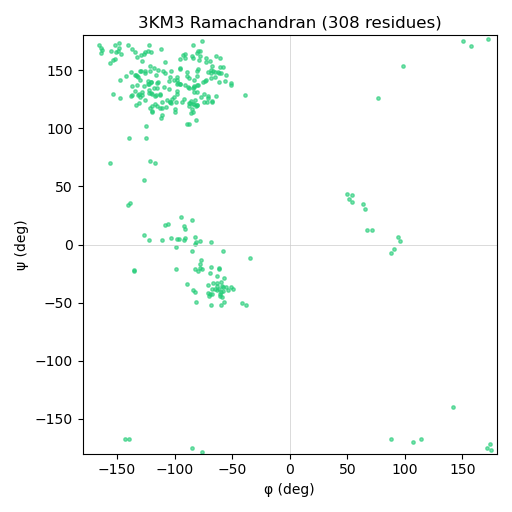.377 1.00 15.19 74 GLU A CA 1
ATOM 603 C C . GLU A 1 95 ? 17.975 24.101 157.089 1.00 14.14 74 GLU A C 1
ATOM 604 O O . GLU A 1 95 ? 17.499 23.799 156.015 1.00 14.91 74 GLU A O 1
ATOM 610 N N . GLY A 1 96 ? 18.212 23.206 158.024 1.00 13.42 75 GLY A N 1
ATOM 611 C CA . GLY A 1 96 ? 17.773 21.815 157.853 1.00 13.16 75 GLY A CA 1
ATOM 612 C C . GLY A 1 96 ? 18.297 20.889 158.910 1.00 12.78 75 GLY A C 1
ATOM 613 O O . GLY A 1 96 ? 18.978 21.329 159.824 1.00 12.49 75 GLY A O 1
ATOM 614 N N . ASP A 1 97 ? 18.015 19.595 158.762 1.00 13.08 76 ASP A N 1
ATOM 615 C CA . ASP A 1 97 ? 18.357 18.623 159.792 1.00 13.12 76 ASP A CA 1
ATOM 616 C C . ASP A 1 97 ? 19.827 18.279 159.760 1.00 12.46 76 ASP A C 1
ATOM 617 O O . ASP A 1 97 ? 20.322 17.670 160.678 1.00 11.78 76 ASP A O 1
ATOM 622 N N . PHE A 1 98 ? 20.513 18.656 158.700 1.00 13.04 77 PHE A N 1
ATOM 623 C CA . PHE A 1 98 ? 21.969 18.522 158.651 1.00 13.62 77 PHE A CA 1
ATOM 624 C C . PHE A 1 98 ? 22.521 19.602 157.743 1.00 13.06 77 PHE A C 1
ATOM 625 O O . PHE A 1 98 ? 21.773 20.212 157.010 1.00 12.96 77 PHE A O 1
ATOM 633 N N . CYS A 1 99 ? 23.822 19.818 157.816 1.00 11.62 78 CYS A N 1
ATOM 634 C CA . CYS A 1 99 ? 24.519 20.745 156.941 1.00 13.09 78 CYS A CA 1
ATOM 635 C C . CYS A 1 99 ? 25.719 19.977 156.442 1.00 11.30 78 CYS A C 1
ATOM 636 O O . CYS A 1 99 ? 26.299 19.197 157.197 1.00 12.14 78 CYS A O 1
ATOM 639 N N . ILE A 1 100 ? 26.111 20.187 155.208 1.00 9.45 79 ILE A N 1
ATOM 640 C CA . ILE A 1 100 ? 27.364 19.620 154.742 1.00 8.99 79 ILE A CA 1
ATOM 641 C C . ILE A 1 100 ? 28.382 20.776 154.702 1.00 8.16 79 ILE A C 1
ATOM 642 O O . ILE A 1 100 ? 28.134 21.799 154.069 1.00 7.01 79 ILE A O 1
ATOM 647 N N . ILE A 1 101 ? 29.496 20.643 155.404 1.00 7.78 80 ILE A N 1
ATOM 648 C CA . ILE A 1 101 ? 30.550 21.723 155.350 1.00 7.87 80 ILE A CA 1
ATOM 649 C C . ILE A 1 101 ? 31.466 21.404 154.172 1.00 7.71 80 ILE A C 1
ATOM 650 O O . ILE A 1 101 ? 32.014 20.308 154.096 1.00 7.23 80 ILE A O 1
ATOM 655 N N . PRO A 1 102 ? 31.583 22.333 153.213 1.00 7.18 81 PRO A N 1
ATOM 656 C CA . PRO A 1 102 ? 32.423 22.074 152.075 1.00 6.76 81 PRO A CA 1
ATOM 657 C C . PRO A 1 102 ? 33.856 21.852 152.530 1.00 6.64 81 PRO A C 1
ATOM 658 O O . PRO A 1 102 ? 34.225 22.328 153.604 1.00 7.34 81 PRO A O 1
ATOM 662 N N . PRO A 1 103 ? 34.631 21.095 151.766 1.00 5.52 82 PRO A N 1
ATOM 663 C CA . PRO A 1 103 ? 36.016 20.944 152.154 1.00 6.63 82 PRO A CA 1
ATOM 664 C C . PRO A 1 103 ? 36.780 22.262 152.324 1.00 6.19 82 PRO A C 1
ATOM 665 O O . PRO A 1 103 ? 36.568 23.210 151.593 1.00 5.52 82 PRO A O 1
ATOM 669 N N . ASN A 1 104 ? 37.691 22.287 153.259 1.00 7.38 83 ASN A N 1
ATOM 670 C CA . ASN A 1 104 ? 38.530 23.447 153.494 1.00 7.80 83 ASN A CA 1
ATOM 671 C C . ASN A 1 104 ? 37.733 24.748 153.644 1.00 8.36 83 ASN A C 1
ATOM 672 O O . ASN A 1 104 ? 38.108 25.800 153.106 1.00 8.48 83 ASN A O 1
ATOM 677 N N . SER A 1 105 ? 36.598 24.678 154.306 1.00 8.62 84 SER A N 1
ATOM 678 C CA . SER A 1 105 ? 35.791 25.881 154.573 1.00 8.97 84 SER A CA 1
ATOM 679 C C . SER A 1 105 ? 35.265 25.748 155.965 1.00 7.55 84 SER A C 1
ATOM 680 O O . SER A 1 105 ? 35.717 24.888 156.694 1.00 7.42 84 SER A O 1
ATOM 683 N N . PHE A 1 106 ? 34.302 26.584 156.330 1.00 8.21 85 PHE A N 1
ATOM 684 C CA . PHE A 1 106 ? 33.735 26.538 157.660 1.00 9.01 85 PHE A CA 1
ATOM 685 C C . PHE A 1 106 ? 32.283 26.935 157.670 1.00 10.10 85 PHE A C 1
ATOM 686 O O . PHE A 1 106 ? 31.774 27.484 156.687 1.00 10.10 85 PHE A O 1
ATOM 694 N N . MET A 1 107 ? 31.667 26.694 158.809 1.00 10.13 86 MET A N 1
ATOM 695 C CA . MET A 1 107 ? 30.287 26.976 159.022 1.00 11.75 86 MET A CA 1
ATOM 696 C C . MET A 1 107 ? 30.126 27.682 160.373 1.00 11.19 86 MET A C 1
ATOM 697 O O . MET A 1 107 ? 30.878 27.379 161.322 1.00 11.51 86 MET A O 1
ATOM 702 N N . LEU A 1 108 ? 29.169 28.606 160.466 1.00 10.11 87 LEU A N 1
ATOM 703 C CA . LEU A 1 108 ? 28.727 29.125 161.750 1.00 10.29 87 LEU A CA 1
ATOM 704 C C . LEU A 1 108 ? 27.340 28.615 162.045 1.00 10.17 87 LEU A C 1
ATOM 705 O O . LEU A 1 108 ? 26.484 28.577 161.155 1.00 8.86 87 LEU A O 1
ATOM 710 N N . ALA A 1 109 ? 27.119 28.170 163.271 1.00 10.14 88 ALA A N 1
ATOM 711 C CA . ALA A 1 109 ? 25.775 27.816 163.706 1.00 12.39 88 ALA A CA 1
ATOM 712 C C . ALA A 1 109 ? 25.665 28.031 165.214 1.00 13.53 88 ALA A C 1
ATOM 713 O O . ALA A 1 109 ? 26.649 28.029 165.915 1.00 16.42 88 ALA A O 1
ATOM 715 N N . LYS A 1 110 ? 24.459 28.160 165.708 1.00 13.96 89 LYS A N 1
ATOM 716 C CA . LYS A 1 110 ? 24.204 28.427 167.102 1.00 14.66 89 LYS A CA 1
ATOM 717 C C . LYS A 1 110 ? 23.925 27.105 167.861 1.00 13.68 89 LYS A C 1
ATOM 718 O O . LYS A 1 110 ? 23.453 26.108 167.292 1.00 13.51 89 LYS A O 1
ATOM 724 N N . THR A 1 111 ? 24.247 27.098 169.139 1.00 12.86 90 THR A N 1
ATOM 725 C CA . THR A 1 111 ? 23.769 26.040 170.001 1.00 12.65 90 THR A CA 1
ATOM 726 C C . THR A 1 111 ? 22.247 26.153 170.164 1.00 12.69 90 THR A C 1
ATOM 727 O O . THR A 1 111 ? 21.663 27.248 170.042 1.00 12.61 90 THR A O 1
ATOM 731 N N . VAL A 1 112 ? 21.623 25.007 170.437 1.00 12.25 91 VAL A N 1
ATOM 732 C CA . VAL A 1 112 ? 20.245 24.970 170.871 1.00 12.62 91 VAL A CA 1
ATOM 733 C C . VAL A 1 112 ? 20.146 25.601 172.263 1.00 13.16 91 VAL A C 1
ATOM 734 O O . VAL A 1 112 ? 19.220 26.350 172.553 1.00 13.05 91 VAL A O 1
ATOM 738 N N . GLU A 1 113 ? 21.139 25.336 173.091 1.00 12.90 92 GLU A N 1
ATOM 739 C CA . GLU A 1 113 ? 21.117 25.794 174.459 1.00 12.77 92 GLU A CA 1
ATOM 740 C C . GLU A 1 113 ? 21.408 27.276 174.538 1.00 12.56 92 GLU A C 1
ATOM 741 O O . GLU A 1 113 ? 22.291 27.767 173.849 1.00 12.68 92 GLU A O 1
ATOM 747 N N . TYR A 1 114 ? 20.683 27.970 175.421 1.00 12.39 93 TYR A N 1
ATOM 748 C CA . TYR A 1 114 ? 20.975 29.338 175.765 1.00 12.86 93 TYR A CA 1
ATOM 749 C C . TYR A 1 114 ? 21.833 29.301 177.033 1.00 12.62 93 TYR A C 1
ATOM 750 O O . TYR A 1 114 ? 21.537 28.558 177.944 1.00 12.99 93 TYR A O 1
ATOM 759 N N . PHE A 1 115 ? 22.865 30.127 177.096 1.00 12.13 94 PHE A N 1
ATOM 760 C CA . PHE A 1 115 ? 23.731 30.188 178.262 1.00 12.35 94 PHE A CA 1
ATOM 761 C C . PHE A 1 115 ? 23.683 31.517 178.978 1.00 12.68 94 PHE A C 1
ATOM 762 O O . PHE A 1 115 ? 23.689 32.560 178.336 1.00 13.47 94 PHE A O 1
ATOM 770 N N . ASN A 1 116 ? 23.681 31.473 180.308 1.00 12.81 95 ASN A N 1
ATOM 771 C CA . ASN A 1 116 ? 23.866 32.645 181.144 1.00 13.85 95 ASN A CA 1
ATOM 772 C C . ASN A 1 116 ? 25.015 32.372 182.089 1.00 14.20 95 ASN A C 1
ATOM 773 O O . ASN A 1 116 ? 24.860 31.677 183.094 1.00 14.51 95 ASN A O 1
ATOM 778 N N . ILE A 1 117 ? 26.166 32.935 181.771 1.00 14.40 96 ILE A N 1
ATOM 779 C CA . ILE A 1 117 ? 27.374 32.611 182.502 1.00 14.64 96 ILE A CA 1
ATOM 780 C C . ILE A 1 117 ? 27.514 33.602 183.632 1.00 15.88 96 ILE A C 1
ATOM 781 O O . ILE A 1 117 ? 27.520 34.796 183.396 1.00 16.37 96 ILE A O 1
ATOM 786 N N . PRO A 1 118 ? 27.633 33.104 184.866 1.00 17.35 97 PRO A N 1
ATOM 787 C CA . PRO A 1 118 ? 27.816 33.945 186.062 1.00 18.44 97 PRO A CA 1
ATOM 788 C C . PRO A 1 118 ? 29.127 34.740 186.058 1.00 19.11 97 PRO A C 1
ATOM 789 O O . PRO A 1 118 ? 30.055 34.392 185.329 1.00 17.64 97 PRO A O 1
ATOM 793 N N . ARG A 1 119 ? 29.200 35.772 186.897 1.00 20.50 98 ARG A N 1
ATOM 794 C CA . ARG A 1 119 ? 30.357 36.715 186.975 1.00 22.21 98 ARG A CA 1
ATOM 795 C C . ARG A 1 119 ? 31.635 36.038 187.532 1.00 22.29 98 ARG A C 1
ATOM 796 O O . ARG A 1 119 ? 32.711 36.619 187.602 1.00 22.66 98 ARG A O 1
ATOM 804 N N . ASP A 1 120 ? 31.479 34.759 187.788 1.00 22.86 99 ASP A N 1
ATOM 805 C CA . ASP A 1 120 ? 32.229 33.932 188.695 1.00 24.13 99 ASP A CA 1
ATOM 806 C C . ASP A 1 120 ? 32.852 32.731 187.851 1.00 22.69 99 ASP A C 1
ATOM 807 O O . ASP A 1 120 ? 33.515 31.836 188.386 1.00 22.24 99 ASP A O 1
ATOM 812 N N . VAL A 1 121 ? 32.653 32.763 186.521 1.00 21.01 100 VAL A N 1
ATOM 813 C CA . VAL A 1 121 ? 32.787 31.593 185.675 1.00 18.91 100 VAL A CA 1
ATOM 814 C C . VAL A 1 121 ? 33.284 31.960 184.294 1.00 18.82 100 VAL A C 1
ATOM 815 O O . VAL A 1 121 ? 32.919 32.995 183.717 1.00 17.25 100 VAL A O 1
ATOM 819 N N . MET A 1 122 ? 34.147 31.092 183.768 1.00 18.30 101 MET A N 1
ATOM 820 C CA . MET A 1 122 ? 34.603 31.166 182.385 1.00 18.10 101 MET A CA 1
ATOM 821 C C . MET A 1 122 ? 34.429 29.768 181.785 1.00 16.52 101 MET A C 1
ATOM 822 O O . MET A 1 122 ? 34.704 28.760 182.457 1.00 16.75 101 MET A O 1
ATOM 827 N N . VAL A 1 123 ? 34.011 29.717 180.522 1.00 15.09 102 VAL A N 1
ATOM 828 C CA . VAL A 1 123 ? 33.619 28.468 179.885 1.00 13.40 102 VAL A CA 1
ATOM 829 C C . VAL A 1 123 ? 34.454 28.224 178.646 1.00 14.08 102 VAL A C 1
ATOM 830 O O . VAL A 1 123 ? 34.574 29.079 177.782 1.00 13.40 102 VAL A O 1
ATOM 834 N N . VAL A 1 124 ? 35.013 27.028 178.545 1.00 14.11 103 VAL A N 1
ATOM 835 C CA . VAL A 1 124 ? 35.843 26.660 177.400 1.00 14.81 103 VAL A CA 1
ATOM 836 C C . VAL A 1 124 ? 35.041 25.663 176.550 1.00 14.37 103 VAL A C 1
ATOM 837 O O . VAL A 1 124 ? 34.244 24.893 177.094 1.00 15.93 103 VAL A O 1
ATOM 841 N N . CYS A 1 125 ? 35.234 25.698 175.234 1.00 12.85 104 CYS A N 1
ATOM 842 C CA . CYS A 1 125 ? 34.508 24.881 174.312 1.00 13.76 104 CYS A CA 1
ATOM 843 C C . CYS A 1 125 ? 35.447 23.913 173.602 1.00 13.06 104 CYS A C 1
ATOM 844 O O . CYS A 1 125 ? 36.462 24.328 173.016 1.00 13.10 104 CYS A O 1
ATOM 847 N N . VAL A 1 126 ? 35.077 22.634 173.615 1.00 12.42 105 VAL A N 1
ATOM 848 C CA . VAL A 1 126 ? 35.864 21.592 172.931 1.00 12.03 105 VAL A CA 1
ATOM 849 C C . VAL A 1 126 ? 34.964 20.797 172.031 1.00 11.29 105 VAL A C 1
ATOM 850 O O . VAL A 1 126 ? 33.769 20.771 172.241 1.00 10.67 105 VAL A O 1
ATOM 854 N N . GLY A 1 127 ? 35.556 20.145 171.031 1.00 9.78 106 GLY A N 1
ATOM 855 C CA . GLY A 1 127 ? 34.850 19.270 170.155 1.00 9.69 106 GLY A CA 1
ATOM 856 C C . GLY A 1 127 ? 34.515 17.926 170.722 1.00 10.07 106 GLY A C 1
ATOM 857 O O . GLY A 1 127 ? 34.876 17.597 171.868 1.00 9.60 106 GLY A O 1
ATOM 858 N N . LYS A 1 128 ? 33.768 17.175 169.913 1.00 10.05 107 LYS A N 1
ATOM 859 C CA . LYS A 1 128 ? 33.428 15.777 170.183 1.00 10.38 107 LYS A CA 1
ATOM 860 C C . LYS A 1 128 ? 34.279 14.935 169.262 1.00 10.47 107 LYS A C 1
ATOM 861 O O . LYS A 1 128 ? 34.493 15.286 168.075 1.00 10.30 107 LYS A O 1
ATOM 867 N N . SER A 1 129 ? 34.778 13.824 169.754 1.00 10.03 108 SER A N 1
ATOM 868 C CA . SER A 1 129 ? 35.754 13.109 168.951 1.00 11.00 108 SER A CA 1
ATOM 869 C C . SER A 1 129 ? 35.132 12.633 167.657 1.00 10.79 108 SER A C 1
ATOM 870 O O . SER A 1 129 ? 35.839 12.422 166.693 1.00 11.05 108 SER A O 1
ATOM 873 N N . THR A 1 130 ? 33.822 12.404 167.645 1.00 10.45 109 THR A N 1
ATOM 874 C CA . THR A 1 130 ? 33.142 11.900 166.448 1.00 10.38 109 THR A CA 1
ATOM 875 C C . THR A 1 130 ? 33.374 12.881 165.276 1.00 9.64 109 THR A C 1
ATOM 876 O O . THR A 1 130 ? 33.591 12.476 164.129 1.00 8.43 109 THR A O 1
ATOM 880 N N . TYR A 1 131 ? 33.329 14.173 165.572 1.00 8.73 110 TYR A N 1
ATOM 881 C CA . TYR A 1 131 ? 33.577 15.195 164.519 1.00 8.22 110 TYR A CA 1
ATOM 882 C C . TYR A 1 131 ? 35.063 15.484 164.307 1.00 7.51 110 TYR A C 1
ATOM 883 O O . TYR A 1 131 ? 35.515 15.648 163.155 1.00 7.86 110 TYR A O 1
ATOM 892 N N . ALA A 1 132 ? 35.826 15.521 165.397 1.00 6.97 111 ALA A N 1
ATOM 893 C CA . ALA A 1 132 ? 37.261 15.816 165.304 1.00 7.89 111 ALA A CA 1
ATOM 894 C C . ALA A 1 132 ? 38.005 14.790 164.466 1.00 7.08 111 ALA A C 1
ATOM 895 O O . ALA A 1 132 ? 38.913 15.149 163.688 1.00 7.53 111 ALA A O 1
ATOM 897 N N . ARG A 1 133 ? 37.637 13.520 164.572 1.00 6.72 112 ARG A N 1
ATOM 898 C CA A ARG A 1 133 ? 38.378 12.545 163.771 0.50 7.81 112 ARG A CA 1
ATOM 899 C CA B ARG A 1 133 ? 38.272 12.474 163.785 0.50 7.59 112 ARG A CA 1
ATOM 900 C C . ARG A 1 133 ? 38.023 12.630 162.287 1.00 7.29 112 ARG A C 1
ATOM 901 O O . ARG A 1 133 ? 38.702 11.994 161.493 1.00 6.99 112 ARG A O 1
ATOM 916 N N . CYS A 1 134 ? 37.030 13.463 161.920 1.00 6.01 113 CYS A N 1
ATOM 917 C CA . CYS A 1 134 ? 36.722 13.743 160.505 1.00 7.36 113 CYS A CA 1
ATOM 918 C C . CYS A 1 134 ? 37.369 15.024 159.974 1.00 7.34 113 CYS A C 1
ATOM 919 O O . CYS A 1 134 ? 37.130 15.417 158.793 1.00 8.66 113 CYS A O 1
ATOM 922 N N . GLY A 1 135 ? 38.192 15.665 160.813 1.00 7.15 114 GLY A N 1
ATOM 923 C CA . GLY A 1 135 ? 38.882 16.892 160.429 1.00 7.82 114 GLY A CA 1
ATOM 924 C C . GLY A 1 135 ? 38.183 18.163 160.847 1.00 8.30 114 GLY A C 1
ATOM 925 O O . GLY A 1 135 ? 38.595 19.258 160.414 1.00 9.28 114 GLY A O 1
ATOM 926 N N . ILE A 1 136 ? 37.059 18.035 161.564 1.00 8.96 115 ILE A N 1
ATOM 927 C CA . ILE A 1 136 ? 36.298 19.202 162.028 1.00 8.79 115 ILE A CA 1
ATOM 928 C C . ILE A 1 136 ? 36.980 19.769 163.299 1.00 10.18 115 ILE A C 1
ATOM 929 O O . ILE A 1 136 ? 37.085 19.087 164.377 1.00 10.42 115 ILE A O 1
ATOM 934 N N . VAL A 1 137 ? 37.394 21.025 163.186 1.00 9.83 116 VAL A N 1
ATOM 935 C CA . VAL A 1 137 ? 37.943 21.791 164.289 1.00 9.71 116 VAL A CA 1
ATOM 936 C C . VAL A 1 137 ? 36.857 22.747 164.767 1.00 10.21 116 VAL A C 1
ATOM 937 O O . VAL A 1 137 ? 36.326 23.558 163.991 1.00 9.78 116 VAL A O 1
ATOM 941 N N . VAL A 1 138 ? 36.502 22.622 166.053 1.00 10.63 117 VAL A N 1
ATOM 942 C CA . VAL A 1 138 ? 35.621 23.570 166.710 1.00 10.19 117 VAL A CA 1
ATOM 943 C C . VAL A 1 138 ? 36.492 24.721 167.164 1.00 10.20 117 VAL A C 1
ATOM 944 O O . VAL A 1 138 ? 37.431 24.522 167.944 1.00 11.53 117 VAL A O 1
ATOM 948 N N . ASN A 1 139 ? 36.189 25.918 166.691 1.00 10.19 118 ASN A N 1
ATOM 949 C CA . ASN A 1 139 ? 36.961 27.140 166.956 1.00 10.14 118 ASN A CA 1
ATOM 950 C C . ASN A 1 139 ? 36.092 28.130 167.709 1.00 10.93 118 ASN A C 1
ATOM 951 O O . ASN A 1 139 ? 35.636 29.140 167.154 1.00 9.62 118 ASN A O 1
ATOM 956 N N . VAL A 1 140 ? 35.796 27.821 168.972 1.00 11.36 119 VAL A N 1
ATOM 957 C CA . VAL A 1 140 ? 34.906 28.648 169.752 1.00 11.48 119 VAL A CA 1
ATOM 958 C C . VAL A 1 140 ? 35.718 29.132 170.957 1.00 12.31 119 VAL A C 1
ATOM 959 O O . VAL A 1 140 ? 36.220 28.345 171.760 1.00 11.90 119 VAL A O 1
ATOM 963 N N . THR A 1 141 ? 35.857 30.431 171.061 1.00 12.20 120 THR A N 1
ATOM 964 C CA . THR A 1 141 ? 36.700 31.053 172.084 1.00 12.87 120 THR A CA 1
ATOM 965 C C . THR A 1 141 ? 35.943 31.090 173.393 1.00 12.29 120 THR A C 1
ATOM 966 O O . THR A 1 141 ? 34.730 30.882 173.388 1.00 11.28 120 THR A O 1
ATOM 970 N N . PRO A 1 142 ? 36.646 31.338 174.523 1.00 12.67 121 PRO A N 1
ATOM 971 C CA . PRO A 1 142 ? 35.939 31.111 175.787 1.00 12.71 121 PRO A CA 1
ATOM 972 C C . PRO A 1 142 ? 34.813 32.096 176.060 1.00 12.58 121 PRO A C 1
ATOM 973 O O . PRO A 1 142 ? 34.850 33.258 175.644 1.00 11.43 121 PRO A O 1
ATOM 977 N N . LEU A 1 143 ? 33.786 31.619 176.732 1.00 12.59 122 LEU A N 1
ATOM 978 C CA . LEU A 1 143 ? 32.708 32.499 177.151 1.00 13.01 122 LEU A CA 1
ATOM 979 C C . LEU A 1 143 ? 33.188 33.171 178.439 1.00 13.06 122 LEU A C 1
ATOM 980 O O . LEU A 1 143 ? 33.575 32.478 179.406 1.00 12.24 122 LEU A O 1
ATOM 985 N N . GLU A 1 144 ? 33.177 34.501 178.437 1.00 13.70 123 GLU A N 1
ATOM 986 C CA . GLU A 1 144 ? 33.663 35.300 179.558 1.00 15.46 123 GLU A CA 1
ATOM 987 C C . GLU A 1 144 ? 32.607 35.339 180.668 1.00 14.45 123 GLU A C 1
ATOM 988 O O . GLU A 1 144 ? 31.439 35.139 180.415 1.00 13.51 123 GLU A O 1
ATOM 994 N N . PRO A 1 145 ? 33.026 35.632 181.890 1.00 14.77 124 PRO A N 1
ATOM 995 C CA . PRO A 1 145 ? 32.025 35.863 182.941 1.00 15.36 124 PRO A CA 1
ATOM 996 C C . PRO A 1 145 ? 30.959 36.873 182.513 1.00 15.35 124 PRO A C 1
ATOM 997 O O . PRO A 1 145 ? 31.280 37.885 181.879 1.00 15.02 124 PRO A O 1
ATOM 1001 N N . GLY A 1 146 ? 29.707 36.575 182.818 1.00 16.01 125 GLY A N 1
ATOM 1002 C CA . GLY A 1 146 ? 28.610 37.497 182.528 1.00 17.19 125 GLY A CA 1
ATOM 1003 C C . GLY A 1 146 ? 28.036 37.301 181.135 1.00 17.91 125 GLY A C 1
ATOM 1004 O O . GLY A 1 146 ? 27.019 37.887 180.791 1.00 17.88 125 GLY A O 1
ATOM 1005 N N . TRP A 1 147 ? 28.671 36.459 180.328 1.00 18.16 126 TRP A N 1
ATOM 1006 C CA . TRP A 1 147 ? 28.191 36.232 178.991 1.00 18.63 126 TRP A CA 1
ATOM 1007 C C . TRP A 1 147 ? 26.778 35.649 178.959 1.00 17.26 126 TRP A C 1
ATOM 1008 O O . TRP A 1 147 ? 26.461 34.743 179.712 1.00 17.58 126 TRP A O 1
ATOM 1019 N N . SER A 1 148 ? 25.966 36.126 178.032 1.00 16.09 127 SER A N 1
ATOM 1020 C CA . SER A 1 148 ? 24.608 35.632 177.861 1.00 16.22 127 SER A CA 1
ATOM 1021 C C . SER A 1 148 ? 24.242 35.460 176.370 1.00 15.25 127 SER A C 1
ATOM 1022 O O . SER A 1 148 ? 24.368 36.363 175.576 1.00 14.59 127 SER A O 1
ATOM 1025 N N . GLY A 1 149 ? 23.769 34.295 175.996 1.00 14.57 128 GLY A N 1
ATOM 1026 C CA . GLY A 1 149 ? 23.399 34.078 174.596 1.00 15.03 128 GLY A CA 1
ATOM 1027 C C . GLY A 1 149 ? 23.402 32.608 174.204 1.00 14.11 128 GLY A C 1
ATOM 1028 O O . GLY A 1 149 ? 23.828 31.750 174.972 1.00 12.88 128 GLY A O 1
ATOM 1029 N N . TYR A 1 150 ? 22.897 32.334 173.015 1.00 14.04 129 TYR A N 1
ATOM 1030 C CA . TYR A 1 150 ? 23.172 31.073 172.340 1.00 14.32 129 TYR A CA 1
ATOM 1031 C C . TYR A 1 150 ? 24.613 31.192 171.885 1.00 13.85 129 TYR A C 1
ATOM 1032 O O . TYR A 1 150 ? 25.040 32.258 171.475 1.00 13.98 129 TYR A O 1
ATOM 1041 N N . VAL A 1 151 ? 25.377 30.120 171.962 1.00 13.67 130 VAL A N 1
ATOM 1042 C CA . VAL A 1 151 ? 26.789 30.190 171.547 1.00 12.44 130 VAL A CA 1
ATOM 1043 C C . VAL A 1 151 ? 26.898 30.004 170.042 1.00 12.82 130 VAL A C 1
ATOM 1044 O O . VAL A 1 151 ? 26.240 29.123 169.457 1.00 12.05 130 VAL A O 1
ATOM 1048 N N . THR A 1 152 ? 27.697 30.855 169.400 1.00 12.79 131 THR A N 1
ATOM 1049 C CA . THR A 1 152 ? 27.914 30.723 167.989 1.00 12.87 131 THR A CA 1
ATOM 1050 C C . THR A 1 152 ? 29.047 29.713 167.827 1.00 12.98 131 THR A C 1
ATOM 1051 O O . THR A 1 152 ? 30.166 29.950 168.273 1.00 12.25 131 THR A O 1
ATOM 1055 N N . LEU A 1 153 ? 28.719 28.552 167.253 1.00 12.68 132 LEU A N 1
ATOM 1056 C CA . LEU A 1 153 ? 29.692 27.519 167.017 1.00 12.43 132 LEU A CA 1
ATOM 1057 C C . LEU A 1 153 ? 30.328 27.797 165.637 1.00 12.28 132 LEU A C 1
ATOM 1058 O O . LEU A 1 153 ? 29.633 28.100 164.651 1.00 10.39 132 LEU A O 1
ATOM 1063 N N . GLU A 1 154 ? 31.650 27.688 165.596 1.00 10.52 133 GLU A N 1
ATOM 1064 C CA . GLU A 1 154 ? 32.388 27.755 164.359 1.00 11.34 133 GLU A CA 1
ATOM 1065 C C . GLU A 1 154 ? 33.045 26.386 164.160 1.00 10.55 133 GLU A C 1
ATOM 1066 O O . GLU A 1 154 ? 33.848 25.964 164.976 1.00 10.97 133 GLU A O 1
ATOM 1072 N N . PHE A 1 155 ? 32.689 25.723 163.080 1.00 10.72 134 PHE A N 1
ATOM 1073 C CA . PHE A 1 155 ? 33.174 24.425 162.699 1.00 10.76 134 PHE A CA 1
ATOM 1074 C C . PHE A 1 155 ? 34.029 24.614 161.444 1.00 9.90 134 PHE A C 1
ATOM 1075 O O . PHE A 1 155 ? 33.484 24.886 160.384 1.00 10.34 134 PHE A O 1
ATOM 1083 N N . SER A 1 156 ? 35.362 24.466 161.559 1.00 8.83 135 SER A N 1
ATOM 1084 C CA . SER A 1 156 ? 36.207 24.502 160.413 1.00 8.74 135 SER A CA 1
ATOM 1085 C C . SER A 1 156 ? 36.454 23.076 159.882 1.00 8.12 135 SER A C 1
ATOM 1086 O O . SER A 1 156 ? 36.901 22.205 160.605 1.00 7.04 135 SER A O 1
ATOM 1089 N N . ASN A 1 157 ? 36.111 22.856 158.619 1.00 7.80 136 ASN A N 1
ATOM 1090 C CA . ASN A 1 157 ? 36.348 21.579 157.980 1.00 7.11 136 ASN A CA 1
ATOM 1091 C C . ASN A 1 157 ? 37.766 21.594 157.381 1.00 6.39 136 ASN A C 1
ATOM 1092 O O . ASN A 1 157 ? 37.986 22.181 156.344 1.00 5.93 136 ASN A O 1
ATOM 1097 N N . THR A 1 158 ? 38.705 20.915 158.035 1.00 7.35 137 THR A N 1
ATOM 1098 C CA . THR A 1 158 ? 40.125 20.888 157.610 1.00 7.09 137 THR A CA 1
ATOM 1099 C C . THR A 1 158 ? 40.427 19.722 156.694 1.00 7.84 137 THR A C 1
ATOM 1100 O O . THR A 1 158 ? 41.578 19.539 156.283 1.00 7.96 137 THR A O 1
ATOM 1104 N N . SER A 1 159 ? 39.401 18.939 156.339 1.00 8.51 138 SER A N 1
ATOM 1105 C CA . SER A 1 159 ? 39.605 17.879 155.388 1.00 9.14 138 SER A CA 1
ATOM 1106 C C . SER A 1 159 ? 39.364 18.329 153.974 1.00 8.38 138 SER A C 1
ATOM 1107 O O . SER A 1 159 ? 38.720 19.343 153.757 1.00 8.09 138 SER A O 1
ATOM 1110 N N . PRO A 1 160 ? 39.894 17.582 152.991 1.00 7.83 139 PRO A N 1
ATOM 1111 C CA . PRO A 1 160 ? 39.692 17.897 151.605 1.00 7.01 139 PRO A CA 1
ATOM 1112 C C . PRO A 1 160 ? 38.353 17.354 151.114 1.00 7.57 139 PRO A C 1
ATOM 1113 O O . PRO A 1 160 ? 38.069 17.400 149.928 1.00 6.81 139 PRO A O 1
ATOM 1117 N N . LEU A 1 161 ? 37.526 16.807 152.007 1.00 6.97 140 LEU A N 1
ATOM 1118 C CA . LEU A 1 161 ? 36.233 16.238 151.567 1.00 7.00 140 LEU A CA 1
ATOM 1119 C C . LEU A 1 161 ? 35.099 16.972 152.314 1.00 6.21 140 LEU A C 1
ATOM 1120 O O . LEU A 1 161 ? 35.338 17.396 153.423 1.00 6.12 140 LEU A O 1
ATOM 1125 N N . PRO A 1 162 ? 33.863 17.039 151.741 1.00 5.09 141 PRO A N 1
ATOM 1126 C CA . PRO A 1 162 ? 32.727 17.625 152.452 1.00 5.07 141 PRO A CA 1
ATOM 1127 C C . PRO A 1 162 ? 32.391 16.774 153.661 1.00 4.55 141 PRO A C 1
ATOM 1128 O O . PRO A 1 162 ? 32.599 15.579 153.625 1.00 3.71 141 PRO A O 1
ATOM 1132 N N . VAL A 1 163 ? 31.976 17.390 154.745 1.00 5.32 142 VAL A N 1
ATOM 1133 C CA . VAL A 1 163 ? 31.685 16.658 155.956 1.00 6.21 142 VAL A CA 1
ATOM 1134 C C . VAL A 1 163 ? 30.297 17.020 156.474 1.00 7.60 142 VAL A C 1
ATOM 1135 O O . VAL A 1 163 ? 29.983 18.209 156.670 1.00 8.33 142 VAL A O 1
ATOM 1139 N N . LYS A 1 164 ? 29.485 15.994 156.746 1.00 8.79 143 LYS A N 1
ATOM 1140 C CA . LYS A 1 164 ? 28.098 16.173 157.207 1.00 10.22 143 LYS A CA 1
ATOM 1141 C C . LYS A 1 164 ? 28.036 16.426 158.745 1.00 11.18 143 LYS A C 1
ATOM 1142 O O . LYS A 1 164 ? 28.664 15.690 159.509 1.00 12.00 143 LYS A O 1
ATOM 1148 N N . VAL A 1 165 ? 27.299 17.449 159.187 1.00 11.50 144 VAL A N 1
ATOM 1149 C CA . VAL A 1 165 ? 27.044 17.699 160.640 1.00 11.10 144 VAL A CA 1
ATOM 1150 C C . VAL A 1 165 ? 25.544 17.697 160.920 1.00 11.47 144 VAL A C 1
ATOM 1151 O O . VAL A 1 165 ? 24.763 18.058 160.071 1.00 10.78 144 VAL A O 1
ATOM 1155 N N . TYR A 1 166 ? 25.172 17.279 162.125 1.00 10.70 145 TYR A N 1
ATOM 1156 C CA . TYR A 1 166 ? 23.808 16.910 162.423 1.00 10.60 145 TYR A CA 1
ATOM 1157 C C . TYR A 1 166 ? 23.141 17.903 163.362 1.00 10.21 145 TYR A C 1
ATOM 1158 O O . TYR A 1 166 ? 23.585 18.077 164.485 1.00 11.63 145 TYR A O 1
ATOM 1167 N N . ALA A 1 167 ? 22.088 18.553 162.900 1.00 9.91 146 ALA A N 1
ATOM 1168 C CA . ALA A 1 167 ? 21.261 19.383 163.776 1.00 11.04 146 ALA A CA 1
ATOM 1169 C C . ALA A 1 167 ? 20.592 18.580 164.909 1.00 11.26 146 ALA A C 1
ATOM 1170 O O . ALA A 1 167 ? 20.260 17.389 164.767 1.00 11.76 146 ALA A O 1
ATOM 1172 N N . PHE A 1 168 ? 20.404 19.253 166.041 1.00 11.84 147 PHE A N 1
ATOM 1173 C CA . PHE A 1 168 ? 19.693 18.704 167.209 1.00 12.28 147 PHE A CA 1
ATOM 1174 C C . PHE A 1 168 ? 20.400 17.573 167.888 1.00 12.27 147 PHE A C 1
ATOM 1175 O O . PHE A 1 168 ? 19.821 16.915 168.735 1.00 11.76 147 PHE A O 1
ATOM 1183 N N . GLU A 1 169 ? 21.664 17.369 167.545 1.00 12.73 148 GLU A N 1
ATOM 1184 C CA . GLU A 1 169 ? 22.483 16.364 168.194 1.00 12.73 148 GLU A CA 1
ATOM 1185 C C . GLU A 1 169 ? 23.719 17.040 168.768 1.00 12.56 148 GLU A C 1
ATOM 1186 O O . GLU A 1 169 ? 24.039 18.207 168.423 1.00 11.63 148 GLU A O 1
ATOM 1192 N N . GLY A 1 170 ? 24.418 16.308 169.627 1.00 11.84 149 GLY A N 1
ATOM 1193 C CA . GLY A 1 170 ? 25.618 16.825 170.279 1.00 12.64 149 GLY A CA 1
ATOM 1194 C C . GLY A 1 170 ? 26.658 17.308 169.275 1.00 12.45 149 GLY A C 1
ATOM 1195 O O . GLY A 1 170 ? 26.842 16.703 168.220 1.00 12.87 149 GLY A O 1
ATOM 1196 N N . ALA A 1 171 ? 27.310 18.416 169.598 1.00 11.83 150 ALA A N 1
ATOM 1197 C CA . ALA A 1 171 ? 28.266 19.058 168.685 1.00 12.40 150 ALA A CA 1
ATOM 1198 C C . ALA A 1 171 ? 29.551 19.505 169.339 1.00 12.03 150 ALA A C 1
ATOM 1199 O O . ALA A 1 171 ? 30.543 19.758 168.642 1.00 12.00 150 ALA A O 1
ATOM 1201 N N . CYS A 1 172 ? 29.513 19.710 170.643 1.00 11.38 151 CYS A N 1
ATOM 1202 C CA . CYS A 1 172 ? 30.669 20.188 171.364 1.00 12.10 151 CYS A CA 1
ATOM 1203 C C . CYS A 1 172 ? 30.483 19.968 172.857 1.00 12.83 151 CYS A C 1
ATOM 1204 O O . CYS A 1 172 ? 29.372 19.621 173.317 1.00 14.22 151 CYS A O 1
ATOM 1207 N N . GLN A 1 173 ? 31.540 20.147 173.620 1.00 12.21 152 GLN A N 1
ATOM 1208 C CA . GLN A 1 173 ? 31.418 20.096 175.065 1.00 13.27 152 GLN A CA 1
ATOM 1209 C C . GLN A 1 173 ? 31.901 21.405 175.697 1.00 12.31 152 GLN A C 1
ATOM 1210 O O . GLN A 1 173 ? 32.952 21.927 175.342 1.00 12.99 152 GLN A O 1
ATOM 1216 N N . PHE A 1 174 ? 31.126 21.938 176.620 1.00 11.26 153 PHE A N 1
ATOM 1217 C CA . PHE A 1 174 ? 31.549 23.065 177.394 1.00 11.18 153 PHE A CA 1
ATOM 1218 C C . PHE A 1 174 ? 32.096 22.624 178.739 1.00 11.48 153 PHE A C 1
ATOM 1219 O O . PHE A 1 174 ? 31.465 21.826 179.427 1.00 11.97 153 PHE A O 1
ATOM 1227 N N . LEU A 1 175 ? 33.257 23.160 179.092 1.00 11.65 154 LEU A N 1
ATOM 1228 C CA . LEU A 1 175 ? 33.928 22.899 180.366 1.00 12.14 154 LEU A CA 1
ATOM 1229 C C . LEU A 1 175 ? 33.905 24.194 181.179 1.00 11.68 154 LEU A C 1
ATOM 1230 O O . LEU A 1 175 ? 34.314 25.245 180.688 1.00 11.42 154 LEU A O 1
ATOM 1235 N N . PHE A 1 176 ? 33.449 24.099 182.424 1.00 11.03 155 PHE A N 1
ATOM 1236 C CA . PHE A 1 176 ? 33.144 25.270 183.228 1.00 11.40 155 PHE A CA 1
ATOM 1237 C C . PHE A 1 176 ? 34.237 25.484 184.238 1.00 12.16 155 PHE A C 1
ATOM 1238 O O . PHE A 1 176 ? 34.556 24.584 184.979 1.00 12.59 155 PHE A O 1
ATOM 1246 N N . PHE A 1 177 ? 34.863 26.648 184.227 1.00 12.73 156 PHE A N 1
ATOM 1247 C CA . PHE A 1 177 ? 35.918 26.930 185.185 1.00 13.94 156 PHE A CA 1
ATOM 1248 C C . PHE A 1 177 ? 35.316 27.881 186.201 1.00 14.80 156 PHE A C 1
ATOM 1249 O O . PHE A 1 177 ? 34.670 28.857 185.831 1.00 16.03 156 PHE A O 1
ATOM 1257 N N . SER A 1 178 ? 35.523 27.621 187.468 1.00 16.06 157 SER A N 1
ATOM 1258 C CA . SER A 1 178 ? 35.037 28.544 188.521 1.00 17.93 157 SER A CA 1
ATOM 1259 C C . SER A 1 178 ? 35.897 28.482 189.784 1.00 18.84 157 SER A C 1
ATOM 1260 O O . SER A 1 178 ? 36.811 27.678 189.899 1.00 16.75 157 SER A O 1
ATOM 1263 N N . GLY A 1 179 ? 35.616 29.404 190.692 1.00 22.13 158 GLY A N 1
ATOM 1264 C CA . GLY A 1 179 ? 36.305 29.518 192.009 1.00 23.82 158 GLY A CA 1
ATOM 1265 C C . GLY A 1 179 ? 35.640 28.691 193.113 1.00 25.24 158 GLY A C 1
ATOM 1266 O O . GLY A 1 179 ? 35.241 27.530 192.886 1.00 26.80 158 GLY A O 1
ATOM 1267 N N . SER B 1 21 ? 35.742 19.927 102.349 1.00 19.24 0 SER B N 1
ATOM 1268 C CA . SER B 1 21 ? 36.978 20.097 103.167 1.00 19.72 0 SER B CA 1
ATOM 1269 C C . SER B 1 21 ? 37.162 21.584 103.534 1.00 19.62 0 SER B C 1
ATOM 1270 O O . SER B 1 21 ? 37.053 22.464 102.693 1.00 18.86 0 SER B O 1
ATOM 1273 N N . MET B 1 22 ? 37.424 21.866 104.803 1.00 19.77 1 MET B N 1
ATOM 1274 C CA . MET B 1 22 ? 37.187 23.213 105.320 1.00 19.86 1 MET B CA 1
ATOM 1275 C C . MET B 1 22 ? 38.432 23.998 105.777 1.00 19.40 1 MET B C 1
ATOM 1276 O O . MET B 1 22 ? 39.297 23.468 106.483 1.00 19.35 1 MET B O 1
ATOM 1281 N N . SER B 1 23 ? 38.497 25.271 105.370 1.00 18.65 2 SER B N 1
ATOM 1282 C CA . SER B 1 23 ? 39.622 26.158 105.698 1.00 18.27 2 SER B CA 1
ATOM 1283 C C . SER B 1 23 ? 39.164 27.392 106.474 1.00 17.91 2 SER B C 1
ATOM 1284 O O . SER B 1 23 ? 37.968 27.701 106.507 1.00 18.04 2 SER B O 1
ATOM 1287 N N . VAL B 1 24 ? 40.111 28.112 107.079 1.00 17.33 3 VAL B N 1
ATOM 1288 C CA . VAL B 1 24 ? 39.767 29.294 107.883 1.00 16.76 3 VAL B CA 1
ATOM 1289 C C . VAL B 1 24 ? 39.527 30.483 106.970 1.00 16.30 3 VAL B C 1
ATOM 1290 O O . VAL B 1 24 ? 40.413 30.909 106.239 1.00 16.53 3 VAL B O 1
ATOM 1294 N N . MET B 1 25 ? 38.324 31.034 107.041 1.00 15.93 4 MET B N 1
ATOM 1295 C CA . MET B 1 25 ? 37.894 32.078 106.121 1.00 15.39 4 MET B CA 1
ATOM 1296 C C . MET B 1 25 ? 38.424 33.441 106.537 1.00 15.26 4 MET B C 1
ATOM 1297 O O . MET B 1 25 ? 38.580 33.691 107.741 1.00 15.91 4 MET B O 1
ATOM 1302 N N . PRO B 1 26 ? 38.678 34.337 105.553 1.00 14.66 5 PRO B N 1
ATOM 1303 C CA . PRO B 1 26 ? 39.098 35.701 105.847 1.00 14.39 5 PRO B CA 1
ATOM 1304 C C . PRO B 1 26 ? 37.948 36.615 106.275 1.00 14.42 5 PRO B C 1
ATOM 1305 O O . PRO B 1 26 ? 36.761 36.282 106.090 1.00 14.15 5 PRO B O 1
ATOM 1309 N N . ASP B 1 27 ? 38.321 37.771 106.824 1.00 14.50 6 ASP B N 1
ATOM 1310 C CA . ASP B 1 27 ? 37.384 38.847 107.152 1.00 14.70 6 ASP B CA 1
ATOM 1311 C C . ASP B 1 27 ? 36.298 39.108 106.100 1.00 14.95 6 ASP B C 1
ATOM 1312 O O . ASP B 1 27 ? 35.126 39.157 106.470 1.00 14.83 6 ASP B O 1
ATOM 1317 N N . HIS B 1 28 ? 36.667 39.266 104.814 1.00 15.35 7 HIS B N 1
ATOM 1318 C CA . HIS B 1 28 ? 35.676 39.615 103.761 1.00 15.48 7 HIS B CA 1
ATOM 1319 C C . HIS B 1 28 ? 34.545 38.583 103.630 1.00 15.32 7 HIS B C 1
ATOM 1320 O O . HIS B 1 28 ? 33.403 38.946 103.392 1.00 15.74 7 HIS B O 1
ATOM 1327 N N . TRP B 1 29 ? 34.858 37.308 103.821 1.00 15.16 8 TRP B N 1
ATOM 1328 C CA . TRP B 1 29 ? 33.849 36.246 103.812 1.00 15.18 8 TRP B CA 1
ATOM 1329 C C . TRP B 1 29 ? 32.935 36.287 105.062 1.00 15.34 8 TRP B C 1
ATOM 1330 O O . TRP B 1 29 ? 31.715 36.082 104.965 1.00 14.96 8 TRP B O 1
ATOM 1341 N N . ILE B 1 30 ? 33.523 36.535 106.237 1.00 15.52 9 ILE B N 1
ATOM 1342 C CA . ILE B 1 30 ? 32.730 36.720 107.463 1.00 15.37 9 ILE B CA 1
ATOM 1343 C C . ILE B 1 30 ? 31.829 37.961 107.306 1.00 16.19 9 ILE B C 1
ATOM 1344 O O . ILE B 1 30 ? 30.661 37.948 107.713 1.00 16.69 9 ILE B O 1
ATOM 1349 N N . LYS B 1 31 ? 32.364 39.010 106.674 1.00 16.70 10 LYS B N 1
ATOM 1350 C CA . LYS B 1 31 ? 31.615 40.255 106.434 1.00 16.65 10 LYS B CA 1
ATOM 1351 C C . LYS B 1 31 ? 30.367 39.990 105.599 1.00 16.77 10 LYS B C 1
ATOM 1352 O O . LYS B 1 31 ? 29.258 40.373 105.992 1.00 16.53 10 LYS B O 1
ATOM 1354 N N . GLU B 1 32 ? 30.556 39.311 104.467 1.00 17.02 11 GLU B N 1
ATOM 1355 C CA . GLU B 1 32 ? 29.460 38.960 103.554 1.00 17.00 11 GLU B CA 1
ATOM 1356 C C . GLU B 1 32 ? 28.377 38.102 104.220 1.00 17.44 11 GLU B C 1
ATOM 1357 O O . GLU B 1 32 ? 27.179 38.357 104.038 1.00 17.16 11 GLU B O 1
ATOM 1359 N N . ARG B 1 33 ? 28.796 37.086 104.969 1.00 17.66 12 ARG B N 1
ATOM 1360 C CA . ARG B 1 33 ? 27.859 36.188 105.633 1.00 18.67 12 ARG B CA 1
ATOM 1361 C C . ARG B 1 33 ? 27.137 36.864 106.790 1.00 18.81 12 ARG B C 1
ATOM 1362 O O . ARG B 1 33 ? 25.976 36.550 107.063 1.00 18.54 12 ARG B O 1
ATOM 1370 N N . ALA B 1 34 ? 27.823 37.761 107.491 1.00 19.10 13 ALA B N 1
ATOM 1371 C CA . ALA B 1 34 ? 27.186 38.480 108.596 1.00 19.66 13 ALA B CA 1
ATOM 1372 C C . ALA B 1 34 ? 26.093 39.422 108.068 1.00 19.76 13 ALA B C 1
ATOM 1373 O O . ALA B 1 34 ? 25.008 39.490 108.641 1.00 20.44 13 ALA B O 1
ATOM 1375 N N . LEU B 1 35 ? 26.374 40.123 106.971 1.00 20.13 14 LEU B N 1
ATOM 1376 C CA . LEU B 1 35 ? 25.398 41.050 106.367 1.00 20.00 14 LEU B CA 1
ATOM 1377 C C . LEU B 1 35 ? 24.348 40.375 105.469 1.00 19.77 14 LEU B C 1
ATOM 1378 O O . LEU B 1 35 ? 23.154 40.633 105.622 1.00 19.82 14 LEU B O 1
ATOM 1383 N N . LYS B 1 36 ? 24.778 39.530 104.534 1.00 19.43 15 LYS B N 1
ATOM 1384 C CA . LYS B 1 36 ? 23.841 38.919 103.564 1.00 18.84 15 LYS B CA 1
ATOM 1385 C C . LYS B 1 36 ? 23.103 37.685 104.124 1.00 18.59 15 LYS B C 1
ATOM 1386 O O . LYS B 1 36 ? 22.041 37.326 103.608 1.00 18.06 15 LYS B O 1
ATOM 1388 N N . ASP B 1 37 ? 23.655 37.046 105.167 1.00 18.09 16 ASP B N 1
ATOM 1389 C CA . ASP B 1 37 ? 23.027 35.845 105.783 1.00 17.95 16 ASP B CA 1
ATOM 1390 C C . ASP B 1 37 ? 22.806 35.928 107.301 1.00 17.38 16 ASP B C 1
ATOM 1391 O O . ASP B 1 37 ? 22.438 34.930 107.920 1.00 17.83 16 ASP B O 1
ATOM 1396 N N . GLY B 1 38 ? 23.026 37.097 107.902 1.00 16.48 17 GLY B N 1
ATOM 1397 C CA . GLY B 1 38 ? 22.762 37.295 109.324 1.00 16.15 17 GLY B CA 1
ATOM 1398 C C . GLY B 1 38 ? 23.471 36.268 110.196 1.00 15.68 17 GLY B C 1
ATOM 1399 O O . GLY B 1 38 ? 22.917 35.811 111.187 1.00 15.60 17 GLY B O 1
ATOM 1400 N N . MET B 1 39 ? 24.691 35.897 109.799 1.00 15.07 18 MET B N 1
ATOM 1401 C CA . MET B 1 39 ? 25.484 34.911 110.518 1.00 14.87 18 MET B CA 1
ATOM 1402 C C . MET B 1 39 ? 25.846 35.432 111.912 1.00 14.45 18 MET B C 1
ATOM 1403 O O . MET B 1 39 ? 25.847 34.668 112.849 1.00 15.06 18 MET B O 1
ATOM 1408 N N . ILE B 1 40 ? 26.141 36.725 112.035 1.00 14.18 19 ILE B N 1
ATOM 1409 C CA . ILE B 1 40 ? 26.528 37.336 113.311 1.00 14.16 19 ILE B CA 1
ATOM 1410 C C . ILE B 1 40 ? 25.700 38.605 113.498 1.00 14.88 19 ILE B C 1
ATOM 1411 O O . ILE B 1 40 ? 25.660 39.449 112.612 1.00 14.34 19 ILE B O 1
ATOM 1416 N N . SER B 1 41 ? 25.053 38.743 114.649 1.00 15.76 20 SER B N 1
ATOM 1417 C CA . SER B 1 41 ? 24.228 39.920 114.928 1.00 16.08 20 SER B CA 1
ATOM 1418 C C . SER B 1 41 ? 24.233 40.309 116.430 1.00 16.48 20 SER B C 1
ATOM 1419 O O . SER B 1 41 ? 23.925 39.477 117.290 1.00 16.88 20 SER B O 1
ATOM 1422 N N . PRO B 1 42 ? 24.568 41.573 116.748 1.00 17.04 21 PRO B N 1
ATOM 1423 C CA . PRO B 1 42 ? 24.986 42.645 115.825 1.00 17.35 21 PRO B CA 1
ATOM 1424 C C . PRO B 1 42 ? 26.393 42.422 115.299 1.00 17.62 21 PRO B C 1
ATOM 1425 O O . PRO B 1 42 ? 27.160 41.650 115.890 1.00 17.36 21 PRO B O 1
ATOM 1429 N N . PHE B 1 43 ? 26.701 43.078 114.185 1.00 18.04 22 PHE B N 1
ATOM 1430 C CA . PHE B 1 43 ? 27.974 42.936 113.489 1.00 18.21 22 PHE B CA 1
ATOM 1431 C C . PHE B 1 43 ? 28.687 44.284 113.334 1.00 18.73 22 PHE B C 1
ATOM 1432 O O . PHE B 1 43 ? 28.067 45.296 113.028 1.00 18.00 22 PHE B O 1
ATOM 1440 N N . VAL B 1 44 ? 29.994 44.277 113.560 1.00 19.65 23 VAL B N 1
ATOM 1441 C CA . VAL B 1 44 ? 30.830 45.463 113.425 1.00 20.41 23 VAL B CA 1
ATOM 1442 C C . VAL B 1 44 ? 32.022 45.058 112.553 1.00 21.26 23 VAL B C 1
ATOM 1443 O O . VAL B 1 44 ? 32.706 44.063 112.862 1.00 21.51 23 VAL B O 1
ATOM 1447 N N . ASP B 1 45 ? 32.274 45.805 111.476 1.00 21.68 24 ASP B N 1
ATOM 1448 C CA . ASP B 1 45 ? 33.258 45.385 110.481 1.00 22.61 24 ASP B CA 1
ATOM 1449 C C . ASP B 1 45 ? 34.709 45.768 110.782 1.00 23.22 24 ASP B C 1
ATOM 1450 O O . ASP B 1 45 ? 35.535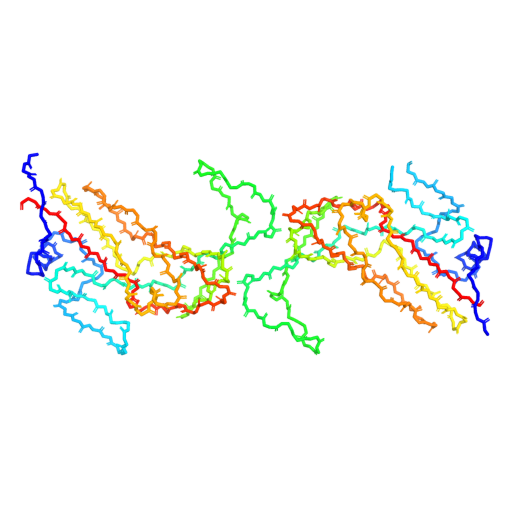 45.789 109.866 1.00 24.13 24 ASP B O 1
ATOM 1455 N N . HIS B 1 46 ? 35.028 46.044 112.044 1.00 23.40 25 HIS B N 1
ATOM 1456 C CA . HIS B 1 46 ? 36.366 46.484 112.436 1.00 24.15 25 HIS B CA 1
ATOM 1457 C C . HIS B 1 46 ? 36.550 46.335 113.942 1.00 25.07 25 HIS B C 1
ATOM 1458 O O . HIS B 1 46 ? 35.574 46.172 114.672 1.00 25.45 25 HIS B O 1
ATOM 1465 N N . LYS B 1 47 ? 37.795 46.393 114.405 1.00 25.98 26 LYS B N 1
ATOM 1466 C CA . LYS B 1 47 ? 38.080 46.431 115.841 1.00 26.88 26 LYS B CA 1
ATOM 1467 C C . LYS B 1 47 ? 37.576 47.761 116.433 1.00 27.64 26 LYS B C 1
ATOM 1468 O O . LYS B 1 47 ? 37.900 48.853 115.922 1.00 27.99 26 LYS B O 1
ATOM 1470 N N . GLU B 1 48 ? 36.718 47.650 117.447 1.00 28.26 27 GLU B N 1
ATOM 1471 C CA . GLU B 1 48 ? 36.277 48.780 118.260 1.00 29.05 27 GLU B CA 1
ATOM 1472 C C . GLU B 1 48 ? 36.805 48.564 119.679 1.00 29.75 27 GLU B C 1
ATOM 1473 O O . GLU B 1 48 ? 36.985 47.420 120.124 1.00 29.62 27 GLU B O 1
ATOM 1475 N N . GLY B 1 49 ? 37.065 49.667 120.377 1.00 30.42 28 GLY B N 1
ATOM 1476 C CA . GLY B 1 49 ? 37.627 49.633 121.728 1.00 30.76 28 GLY B CA 1
ATOM 1477 C C . GLY B 1 49 ? 38.622 50.761 121.922 1.00 30.85 28 GLY B C 1
ATOM 1478 O O . GLY B 1 49 ? 39.750 50.664 121.462 1.00 30.65 28 GLY B O 1
ATOM 1479 N N . VAL B 1 52 ? 42.733 47.224 125.236 1.00 27.23 31 VAL B N 1
ATOM 1480 C CA . VAL B 1 52 ? 43.139 45.826 125.272 1.00 26.75 31 VAL B CA 1
ATOM 1481 C C . VAL B 1 52 ? 42.018 44.784 124.989 1.00 26.73 31 VAL B C 1
ATOM 1482 O O . VAL B 1 52 ? 42.321 43.575 124.815 1.00 26.95 31 VAL B O 1
ATOM 1484 N N . LEU B 1 53 ? 40.745 45.212 124.976 1.00 25.31 32 LEU B N 1
ATOM 1485 C CA . LEU B 1 53 ? 39.598 44.254 124.925 1.00 24.38 32 LEU B CA 1
ATOM 1486 C C . LEU B 1 53 ? 38.662 44.598 123.774 1.00 22.91 32 LEU B C 1
ATOM 1487 O O . LEU B 1 53 ? 37.449 44.796 123.941 1.00 21.96 32 LEU B O 1
ATOM 1492 N N . SER B 1 54 ? 39.257 44.652 122.592 1.00 21.48 33 SER B N 1
ATOM 1493 C CA . SER B 1 54 ? 38.550 45.076 121.414 1.00 21.39 33 SER B CA 1
ATOM 1494 C C . SER B 1 54 ? 37.561 43.985 120.980 1.00 20.07 33 SER B C 1
ATOM 1495 O O . SER B 1 54 ? 37.732 42.803 121.310 1.00 19.67 33 SER B O 1
ATOM 1498 N N . TYR B 1 55 ? 36.534 44.389 120.241 1.00 18.74 34 TYR B N 1
ATOM 1499 C CA . TYR B 1 55 ? 35.620 43.421 119.648 1.00 18.25 34 TYR B CA 1
ATOM 1500 C C . TYR B 1 55 ? 35.343 43.770 118.198 1.00 17.56 34 TYR B C 1
ATOM 1501 O O . TYR B 1 55 ? 35.634 44.863 117.763 1.00 17.46 34 TYR B O 1
ATOM 1510 N N . GLY B 1 56 ? 34.768 42.828 117.464 1.00 17.13 35 GLY B N 1
ATOM 1511 C CA . GLY B 1 56 ? 34.443 43.041 116.061 1.00 17.04 35 GLY B CA 1
ATOM 1512 C C . GLY B 1 56 ? 35.353 42.285 115.121 1.00 16.73 35 GLY B C 1
ATOM 1513 O O . GLY B 1 56 ? 36.153 41.436 115.539 1.00 16.34 35 GLY B O 1
ATOM 1514 N N . LEU B 1 57 ? 35.215 42.614 113.841 1.00 16.87 36 LEU B N 1
ATOM 1515 C CA . LEU B 1 57 ? 35.866 41.891 112.759 1.00 16.87 36 LEU B CA 1
ATOM 1516 C C . LEU B 1 57 ? 37.378 42.001 112.839 1.00 17.08 36 LEU B C 1
ATOM 1517 O O . LEU B 1 57 ? 37.933 43.096 112.920 1.00 17.45 36 LEU B O 1
ATOM 1522 N N . SER B 1 58 ? 38.022 40.844 112.806 1.00 17.14 37 SER B N 1
ATOM 1523 C CA . SER B 1 58 ? 39.464 40.718 112.767 1.00 17.08 37 SER B CA 1
ATOM 1524 C C . SER B 1 58 ? 39.847 40.154 111.387 1.00 16.74 37 SER B C 1
ATOM 1525 O O . SER B 1 58 ? 38.987 39.676 110.645 1.00 15.79 37 SER B O 1
ATOM 1528 N N . SER B 1 59 ? 41.140 40.188 111.075 1.00 16.94 38 SER B N 1
ATOM 1529 C CA . SER B 1 59 ? 41.681 39.700 109.788 1.00 17.73 38 SER B CA 1
ATOM 1530 C C . SER B 1 59 ? 41.204 38.312 109.376 1.00 16.67 38 SER B C 1
ATOM 1531 O O . SER B 1 59 ? 40.992 38.042 108.187 1.00 16.31 38 SER B O 1
ATOM 1534 N N . TYR B 1 60 ? 41.089 37.436 110.360 1.00 15.70 39 TYR B N 1
ATOM 1535 C CA . TYR B 1 60 ? 40.742 36.040 110.135 1.00 15.46 39 TYR B CA 1
ATOM 1536 C C . TYR B 1 60 ? 39.776 35.473 111.189 1.00 14.25 39 TYR B C 1
ATOM 1537 O O . TYR B 1 60 ? 39.793 34.295 111.520 1.00 13.54 39 TYR B O 1
ATOM 1546 N N . GLY B 1 61 ? 38.878 36.315 111.669 1.00 13.64 40 GLY B N 1
ATOM 1547 C CA . GLY B 1 61 ? 37.914 35.865 112.653 1.00 13.38 40 GLY B CA 1
ATOM 1548 C C . GLY B 1 61 ? 37.082 37.003 113.176 1.00 12.86 40 GLY B C 1
ATOM 1549 O O . GLY B 1 61 ? 37.147 38.139 112.640 1.00 11.98 40 GLY B O 1
ATOM 1550 N N . TYR B 1 62 ? 36.300 36.685 114.210 1.00 11.71 41 TYR B N 1
ATOM 1551 C CA . TYR B 1 62 ? 35.424 37.634 114.847 1.00 12.00 41 TYR B CA 1
ATOM 1552 C C . TYR B 1 62 ? 35.486 37.622 116.369 1.00 12.58 41 TYR B C 1
ATOM 1553 O O . TYR B 1 62 ? 35.150 36.609 117.005 1.00 13.14 41 TYR B O 1
ATOM 1562 N N . ASP B 1 63 ? 35.858 38.758 116.949 1.00 12.66 42 ASP B N 1
ATOM 1563 C CA . ASP B 1 63 ? 35.905 38.909 118.398 1.00 13.11 42 ASP B CA 1
ATOM 1564 C C . ASP B 1 63 ? 34.539 39.256 118.927 1.00 12.79 42 ASP B C 1
ATOM 1565 O O . ASP B 1 63 ? 34.012 40.328 118.632 1.00 12.82 42 ASP B O 1
ATOM 1570 N N . ALA B 1 64 ? 33.961 38.348 119.702 1.00 12.34 43 ALA B N 1
ATOM 1571 C CA . ALA B 1 64 ? 32.632 38.553 120.270 1.00 12.10 43 ALA B CA 1
ATOM 1572 C C . ALA B 1 64 ? 32.756 39.162 121.643 1.00 12.25 43 ALA B C 1
ATOM 1573 O O . ALA B 1 64 ? 33.815 39.122 122.258 1.00 11.47 43 ALA B O 1
ATOM 1575 N N . ARG B 1 65 ? 31.634 39.708 122.112 1.00 12.95 44 ARG B N 1
ATOM 1576 C CA . ARG B 1 65 ? 31.550 40.410 123.394 1.00 12.85 44 ARG B CA 1
ATOM 1577 C C . ARG B 1 65 ? 30.872 39.537 124.447 1.00 13.15 44 ARG B C 1
ATOM 1578 O O . ARG B 1 65 ? 29.907 38.809 124.163 1.00 12.70 44 ARG B O 1
ATOM 1586 N N . LEU B 1 66 ? 31.370 39.683 125.668 1.00 12.75 45 LEU B N 1
ATOM 1587 C CA . LEU B 1 66 ? 30.746 39.140 126.847 1.00 13.60 45 LEU B CA 1
ATOM 1588 C C . LEU B 1 66 ? 29.469 39.909 127.160 1.00 13.29 45 LEU B C 1
ATOM 1589 O O . LEU B 1 66 ? 29.465 41.128 127.232 1.00 13.30 45 LEU B O 1
ATOM 1594 N N . ASP B 1 67 ? 28.362 39.205 127.334 1.00 13.73 46 ASP B N 1
ATOM 1595 C CA . ASP B 1 67 ? 27.182 39.861 127.879 1.00 13.87 46 ASP B CA 1
ATOM 1596 C C . ASP B 1 67 ? 27.381 40.055 129.390 1.00 13.86 46 ASP B C 1
ATOM 1597 O O . ASP B 1 67 ? 28.446 39.699 129.947 1.00 14.61 46 ASP B O 1
ATOM 1602 N N . ASN B 1 68 ? 26.375 40.610 130.062 1.00 13.21 47 ASN B N 1
ATOM 1603 C CA . ASN B 1 68 ? 26.514 40.969 131.468 1.00 12.88 47 ASN B CA 1
ATOM 1604 C C . ASN B 1 68 ? 25.798 40.061 132.462 1.00 12.83 47 ASN B C 1
ATOM 1605 O O . ASN B 1 68 ? 25.575 40.460 133.614 1.00 14.14 47 ASN B O 1
ATOM 1610 N N . LYS B 1 69 ? 25.430 38.850 132.040 1.00 13.17 48 LYS B N 1
ATOM 1611 C CA . LYS B 1 69 ? 24.863 37.861 132.964 1.00 13.24 48 LYS B CA 1
ATOM 1612 C C . LYS B 1 69 ? 25.808 36.703 133.138 1.00 13.06 48 LYS B C 1
ATOM 1613 O O . LYS B 1 69 ? 26.284 36.134 132.166 1.00 13.87 48 LYS B O 1
ATOM 1619 N N . PHE B 1 70 ? 26.088 36.364 134.392 1.00 12.35 49 PHE B N 1
ATOM 1620 C CA . PHE B 1 70 ? 27.111 35.403 134.710 1.00 11.71 49 PHE B CA 1
ATOM 1621 C C . PHE B 1 70 ? 26.556 34.350 135.656 1.00 11.32 49 PHE B C 1
ATOM 1622 O O . PHE B 1 70 ? 25.649 34.612 136.478 1.00 10.32 49 PHE B O 1
ATOM 1630 N N . LYS B 1 71 ? 27.095 33.149 135.525 1.00 10.81 50 LYS B N 1
ATOM 1631 C CA . LYS B 1 71 ? 26.869 32.094 136.488 1.00 11.22 50 LYS B CA 1
ATOM 1632 C C . LYS B 1 71 ? 28.230 31.738 137.037 1.00 11.66 50 LYS B C 1
ATOM 1633 O O . LYS B 1 71 ? 29.094 31.283 136.284 1.00 11.34 50 LYS B O 1
ATOM 1639 N N . ILE B 1 72 ? 28.427 32.005 138.328 1.00 11.51 51 ILE B N 1
ATOM 1640 C CA . ILE B 1 72 ? 29.687 31.736 138.999 1.00 12.34 51 ILE B CA 1
ATOM 1641 C C . ILE B 1 72 ? 29.603 30.440 139.802 1.00 11.88 51 ILE B C 1
ATOM 1642 O O . ILE B 1 72 ? 28.735 30.294 140.668 1.00 10.24 51 ILE B O 1
ATOM 1647 N N . PHE B 1 73 ? 30.534 29.534 139.574 1.00 11.77 52 PHE B N 1
ATOM 1648 C CA . PHE B 1 73 ? 30.447 28.222 140.214 1.00 12.48 52 PHE B CA 1
ATOM 1649 C C . PHE B 1 73 ? 31.106 28.219 141.590 1.00 12.45 52 PHE B C 1
ATOM 1650 O O . PHE B 1 73 ? 32.122 28.918 141.809 1.00 13.39 52 PHE B O 1
ATOM 1658 N N . ALA B 1 74 ? 30.510 27.470 142.517 1.00 12.07 53 ALA B N 1
ATOM 1659 C CA . ALA B 1 74 ? 31.094 27.311 143.854 1.00 12.86 53 ALA B CA 1
ATOM 1660 C C . ALA B 1 74 ? 30.661 25.999 144.465 1.00 13.49 53 ALA B C 1
ATOM 1661 O O . ALA B 1 74 ? 29.625 25.440 144.055 1.00 12.36 53 ALA B O 1
ATOM 1663 N N . ASN B 1 75 ? 31.435 25.533 145.454 1.00 13.15 54 ASN B N 1
ATOM 1664 C CA . ASN B 1 75 ? 31.213 24.221 146.092 1.00 13.05 54 ASN B CA 1
ATOM 1665 C C . ASN B 1 75 ? 30.304 24.219 147.317 1.00 13.64 54 ASN B C 1
ATOM 1666 O O . ASN B 1 75 ? 30.216 23.185 148.069 1.00 12.26 54 ASN B O 1
ATOM 1671 N N . THR B 1 76 ? 29.603 25.348 147.489 1.00 13.20 55 THR B N 1
ATOM 1672 C CA . THR B 1 76 ? 28.791 25.625 148.665 1.00 13.69 55 THR B CA 1
ATOM 1673 C C . THR B 1 76 ? 27.824 24.540 149.021 1.00 14.47 55 THR B C 1
ATOM 1674 O O . THR B 1 76 ? 27.605 24.272 150.192 1.00 13.64 55 THR B O 1
ATOM 1678 N N . HIS B 1 77 ? 27.250 23.888 148.025 1.00 16.21 56 HIS B N 1
ATOM 1679 C CA . HIS B 1 77 ? 26.234 22.878 148.314 1.00 18.20 56 HIS B CA 1
ATOM 1680 C C . HIS B 1 77 ? 26.701 21.448 148.194 1.00 18.55 56 HIS B C 1
ATOM 1681 O O . HIS B 1 77 ? 25.908 20.550 148.334 1.00 21.54 56 HIS B O 1
ATOM 1688 N N . SER B 1 78 ? 27.978 21.218 147.958 1.00 18.55 57 SER B N 1
ATOM 1689 C CA . SER B 1 78 ? 28.562 19.854 148.032 1.00 18.84 57 SER B CA 1
ATOM 1690 C C . SER B 1 78 ? 27.833 18.810 147.150 1.00 19.17 57 SER B C 1
ATOM 1691 O O . SER B 1 78 ? 27.607 17.660 147.550 1.00 20.58 57 SER B O 1
ATOM 1694 N N . VAL B 1 79 ? 27.485 19.211 145.945 1.00 19.39 58 VAL B N 1
ATOM 1695 C CA . VAL B 1 79 ? 26.905 18.249 144.972 1.00 20.18 58 VAL B CA 1
ATOM 1696 C C . VAL B 1 79 ? 27.924 17.778 143.962 1.00 18.35 58 VAL B C 1
ATOM 1697 O O . VAL B 1 79 ? 28.746 18.555 143.530 1.00 19.52 58 VAL B O 1
ATOM 1701 N N . VAL B 1 80 ? 27.868 16.506 143.589 1.00 16.98 59 VAL B N 1
ATOM 1702 C CA . VAL B 1 80 ? 28.605 15.989 142.439 1.00 14.96 59 VAL B CA 1
ATOM 1703 C C . VAL B 1 80 ? 27.860 16.501 141.208 1.00 13.41 59 VAL B C 1
ATOM 1704 O O . VAL B 1 80 ? 26.669 16.321 141.108 1.00 13.00 59 VAL B O 1
ATOM 1708 N N . VAL B 1 81 ? 28.539 17.227 140.329 1.00 11.14 60 VAL B N 1
ATOM 1709 C CA . VAL B 1 81 ? 27.914 17.731 139.141 1.00 10.35 60 VAL B CA 1
ATOM 1710 C C . VAL B 1 81 ? 27.681 16.515 138.189 1.00 10.96 60 VAL B C 1
ATOM 1711 O O . VAL B 1 81 ? 28.597 15.751 137.894 1.00 10.13 60 VAL B O 1
ATOM 1715 N N . ASP B 1 82 ? 26.427 16.304 137.809 1.00 10.09 61 ASP B N 1
ATOM 1716 C CA . ASP B 1 82 ? 26.092 15.374 136.764 1.00 9.42 61 ASP B CA 1
ATOM 1717 C C . ASP B 1 82 ? 25.859 16.128 135.445 1.00 9.66 61 ASP B C 1
ATOM 1718 O O . ASP B 1 82 ? 24.903 16.891 135.326 1.00 10.51 61 ASP B O 1
ATOM 1723 N N . PRO B 1 83 ? 26.717 15.914 134.429 1.00 9.51 62 PRO B N 1
ATOM 1724 C CA . PRO B 1 83 ? 26.486 16.639 133.204 1.00 9.60 62 PRO B CA 1
ATOM 1725 C C . PRO B 1 83 ? 25.146 16.348 132.538 1.00 10.19 62 PRO B C 1
ATOM 1726 O O . PRO B 1 83 ? 24.694 17.164 131.773 1.00 9.26 62 PRO B O 1
ATOM 1730 N N . LYS B 1 84 ? 24.517 15.213 132.847 1.00 10.45 63 LYS B N 1
ATOM 1731 C CA . LYS B 1 84 ? 23.211 14.869 132.279 1.00 11.91 63 LYS B CA 1
ATOM 1732 C C . LYS B 1 84 ? 22.033 15.464 133.043 1.00 12.57 63 LYS B C 1
ATOM 1733 O O . LYS B 1 84 ? 20.897 15.325 132.633 1.00 12.18 63 LYS B O 1
ATOM 1739 N N . ASN B 1 85 ? 22.315 16.106 134.164 1.00 14.12 64 ASN B N 1
ATOM 1740 C CA . ASN B 1 85 ? 21.298 16.535 135.099 1.00 16.03 64 ASN B CA 1
ATOM 1741 C C . ASN B 1 85 ? 21.890 17.714 135.890 1.00 17.90 64 ASN B C 1
ATOM 1742 O O . ASN B 1 85 ? 22.258 17.583 137.055 1.00 16.75 64 ASN B O 1
ATOM 1747 N N . PHE B 1 86 ? 22.067 18.842 135.218 1.00 20.56 65 PHE B N 1
ATOM 1748 C CA . PHE B 1 86 ? 22.917 19.894 135.803 1.00 22.92 65 PHE B CA 1
ATOM 1749 C C . PHE B 1 86 ? 22.087 20.662 136.836 1.00 23.29 65 PHE B C 1
ATOM 1750 O O . PHE B 1 86 ? 20.942 20.995 136.594 1.00 24.74 65 PHE B O 1
ATOM 1752 N N . SER B 1 87 ? 22.647 20.854 138.021 1.00 23.93 66 SER B N 1
ATOM 1753 C CA . SER B 1 87 ? 21.914 21.431 139.163 1.00 23.79 66 SER B CA 1
ATOM 1754 C C . SER B 1 87 ? 22.111 22.944 139.304 1.00 23.22 66 SER B C 1
ATOM 1755 O O . SER B 1 87 ? 23.226 23.454 139.196 1.00 23.70 66 SER B O 1
ATOM 1758 N N . GLN B 1 88 ? 21.026 23.632 139.605 1.00 23.14 67 GLN B N 1
ATOM 1759 C CA . GLN B 1 88 ? 21.015 25.057 139.958 1.00 23.81 67 GLN B CA 1
ATOM 1760 C C . GLN B 1 88 ? 21.908 25.433 141.166 1.00 22.92 67 GLN B C 1
ATOM 1761 O O . GLN B 1 88 ? 22.375 26.558 141.269 1.00 23.08 67 GLN B O 1
ATOM 1767 N N . ASP B 1 89 ? 22.110 24.500 142.083 1.00 22.11 68 ASP B N 1
ATOM 1768 C CA . ASP B 1 89 ? 22.876 24.762 143.310 1.00 21.44 68 ASP B CA 1
ATOM 1769 C C . ASP B 1 89 ? 24.392 24.691 143.134 1.00 20.39 68 ASP B C 1
ATOM 1770 O O . ASP B 1 89 ? 25.110 24.800 144.133 1.00 18.88 68 ASP B O 1
ATOM 1775 N N . SER B 1 90 ? 24.850 24.450 141.897 1.00 18.55 69 SER B N 1
ATOM 1776 C CA . SER B 1 90 ? 26.249 24.464 141.558 1.00 18.28 69 SER B CA 1
ATOM 1777 C C . SER B 1 90 ? 26.757 25.874 141.366 1.00 16.69 69 SER B C 1
ATOM 1778 O O . SER B 1 90 ? 27.968 26.090 141.445 1.00 17.54 69 SER B O 1
ATOM 1781 N N . PHE B 1 91 ? 25.885 26.836 141.073 1.00 14.68 70 PHE B N 1
ATOM 1782 C CA . PHE B 1 91 ? 26.381 28.173 140.779 1.00 13.66 70 PHE B CA 1
ATOM 1783 C C . PHE B 1 91 ? 25.514 29.264 141.359 1.00 13.22 70 PHE B C 1
ATOM 1784 O O . PHE B 1 91 ? 24.410 28.998 141.829 1.00 13.27 70 PHE B O 1
ATOM 1792 N N . VAL B 1 92 ? 25.998 30.491 141.277 1.00 12.31 71 VAL B N 1
ATOM 1793 C CA . VAL B 1 92 ? 25.219 31.687 141.694 1.00 13.42 71 VAL B CA 1
ATOM 1794 C C . VAL B 1 92 ? 25.081 32.660 140.519 1.00 13.51 71 VAL B C 1
ATOM 1795 O O . VAL B 1 92 ? 26.034 32.844 139.769 1.00 12.36 71 VAL B O 1
ATOM 1799 N N . ASP B 1 93 ? 23.896 33.250 140.331 1.00 14.16 72 ASP B N 1
ATOM 1800 C CA . ASP B 1 93 ? 23.688 34.180 139.223 1.00 15.53 72 ASP B CA 1
ATOM 1801 C C . ASP B 1 93 ? 24.175 35.553 139.608 1.00 16.26 72 ASP B C 1
ATOM 1802 O O . ASP B 1 93 ? 24.025 35.967 140.758 1.00 17.67 72 ASP B O 1
ATOM 1807 N N . ARG B 1 94 ? 24.785 36.247 138.652 1.00 16.20 73 ARG B N 1
ATOM 1808 C CA . ARG B 1 94 ? 25.290 37.576 138.895 1.00 16.78 73 ARG B CA 1
ATOM 1809 C C . ARG B 1 94 ? 25.025 38.383 137.635 1.00 15.96 73 ARG B C 1
ATOM 1810 O O . ARG B 1 94 ? 25.078 37.847 136.542 1.00 14.59 73 ARG B O 1
ATOM 1818 N N . GLU B 1 95 ? 24.719 39.663 137.797 1.00 15.55 74 GLU B N 1
ATOM 1819 C CA . GLU B 1 95 ? 24.493 40.531 136.664 1.00 16.48 74 GLU B CA 1
ATOM 1820 C C . GLU B 1 95 ? 25.262 41.822 136.944 1.00 15.54 74 GLU B C 1
ATOM 1821 O O . GLU B 1 95 ? 25.188 42.340 138.043 1.00 16.81 74 GLU B O 1
ATOM 1827 N N . GLY B 1 96 ? 26.023 42.318 135.981 1.00 14.51 75 GLY B N 1
ATOM 1828 C CA . GLY B 1 96 ? 26.778 43.567 136.205 1.00 14.09 75 GLY B CA 1
ATOM 1829 C C . GLY B 1 96 ? 27.735 43.905 135.096 1.00 13.43 75 GLY B C 1
ATOM 1830 O O . GLY B 1 96 ? 27.891 43.137 134.160 1.00 13.49 75 GLY B O 1
ATOM 1831 N N . ASP B 1 97 ? 28.397 45.051 135.220 1.00 13.52 76 ASP B N 1
ATOM 1832 C CA . ASP B 1 97 ? 29.371 45.502 134.227 1.00 13.43 76 ASP B CA 1
ATOM 1833 C C . ASP B 1 97 ? 30.638 44.634 134.198 1.00 13.05 76 ASP B C 1
ATOM 1834 O O . ASP B 1 97 ? 31.392 44.650 133.228 1.00 12.76 76 ASP B O 1
ATOM 1839 N N . PHE B 1 98 ? 30.882 43.885 135.263 1.00 13.42 77 PHE B N 1
ATOM 1840 C CA . PHE B 1 98 ? 32.023 42.957 135.318 1.00 13.84 77 PHE B CA 1
ATOM 1841 C C . PHE B 1 98 ? 31.677 41.779 136.188 1.00 13.27 77 PHE B C 1
ATOM 1842 O O . PHE B 1 98 ? 30.691 41.785 136.917 1.00 11.86 77 PHE B O 1
ATOM 1850 N N . CYS B 1 99 ? 32.501 40.755 136.086 1.00 13.71 78 CYS B N 1
ATOM 1851 C CA . CYS B 1 99 ? 32.374 39.609 136.956 1.00 14.56 78 CYS B CA 1
ATOM 1852 C C . CYS B 1 99 ? 33.744 39.285 137.490 1.00 12.95 78 CYS B C 1
ATOM 1853 O O . CYS B 1 99 ? 34.710 39.455 136.789 1.00 13.89 78 CYS B O 1
ATOM 1856 N N . ILE B 1 100 ? 33.833 38.830 138.735 1.00 11.65 79 ILE B N 1
ATOM 1857 C CA . ILE B 1 100 ? 35.076 38.359 139.288 1.00 10.53 79 ILE B CA 1
ATOM 1858 C C . ILE B 1 100 ? 34.947 36.835 139.383 1.00 9.90 79 ILE B C 1
ATOM 1859 O O . ILE B 1 100 ? 34.078 36.317 140.042 1.00 8.72 79 ILE B O 1
ATOM 1864 N N . ILE B 1 101 ? 35.810 36.126 138.670 1.00 9.12 80 ILE B N 1
ATOM 1865 C CA . ILE B 1 101 ? 35.803 34.670 138.716 1.00 8.28 80 ILE B CA 1
ATOM 1866 C C . ILE B 1 101 ? 36.665 34.188 139.870 1.00 7.91 80 ILE B C 1
ATOM 1867 O O . ILE B 1 101 ? 37.845 34.500 139.892 1.00 7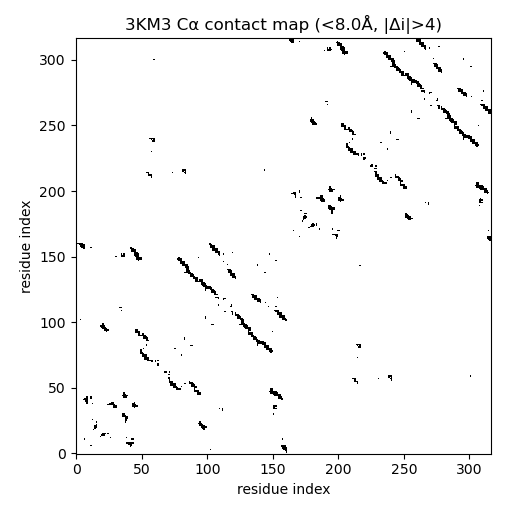.67 80 ILE B O 1
ATOM 1872 N N . PRO B 1 102 ? 36.084 33.393 140.830 1.00 7.55 81 PRO B N 1
ATOM 1873 C CA . PRO B 1 102 ? 36.850 32.937 141.964 1.00 7.64 81 PRO B CA 1
ATOM 1874 C C . PRO B 1 102 ? 38.078 32.147 141.501 1.00 7.35 81 PRO B C 1
ATOM 1875 O O . PRO B 1 102 ? 38.076 31.633 140.393 1.00 8.95 81 PRO B O 1
ATOM 1879 N N . PRO B 1 103 ? 39.141 32.134 142.296 1.00 6.69 82 PRO B N 1
ATOM 1880 C CA . PRO B 1 103 ? 40.295 31.387 141.859 1.00 7.51 82 PRO B CA 1
ATOM 1881 C C . PRO B 1 103 ? 39.939 29.895 141.713 1.00 8.25 82 PRO B C 1
ATOM 1882 O O . PRO B 1 103 ? 39.089 29.392 142.430 1.00 7.83 82 PRO B O 1
ATOM 1886 N N . ASN B 1 104 ? 40.568 29.209 140.767 1.00 9.28 83 ASN B N 1
ATOM 1887 C CA . ASN B 1 104 ? 40.325 27.808 140.547 1.00 8.65 83 ASN B CA 1
ATOM 1888 C C . ASN B 1 104 ? 38.829 27.482 140.442 1.00 10.23 83 ASN B C 1
ATOM 1889 O O . ASN B 1 104 ? 38.347 26.523 141.025 1.00 10.47 83 ASN B O 1
ATOM 1894 N N . SER B 1 105 ? 38.088 28.302 139.715 1.00 10.80 84 SER B N 1
ATOM 1895 C CA . SER B 1 105 ? 36.686 28.009 139.441 1.00 11.18 84 SER B CA 1
ATOM 1896 C C . SER B 1 105 ? 36.390 28.459 138.056 1.00 10.23 84 SER B C 1
ATOM 1897 O O . SER B 1 105 ? 37.283 28.721 137.275 1.00 10.13 84 SER B O 1
ATOM 1900 N N . PHE B 1 106 ? 35.128 28.523 137.713 1.00 10.28 85 PHE B N 1
ATOM 1901 C CA . PHE B 1 106 ? 34.784 28.976 136.381 1.00 10.01 85 PHE B CA 1
ATOM 1902 C C . PHE B 1 106 ? 33.467 29.691 136.368 1.00 10.69 85 PHE B C 1
ATOM 1903 O O . PHE B 1 106 ? 32.720 29.689 137.354 1.00 9.92 85 PHE B O 1
ATOM 1911 N N . MET B 1 107 ? 33.180 30.245 135.204 1.00 10.61 86 MET B N 1
ATOM 1912 C CA . MET B 1 107 ? 31.999 31.028 134.995 1.00 11.48 86 MET B CA 1
ATOM 1913 C C . MET B 1 107 ? 31.377 30.686 133.649 1.00 10.89 86 MET B C 1
ATOM 1914 O O . MET B 1 107 ? 32.082 30.368 132.690 1.00 10.41 86 MET B O 1
ATOM 1919 N N . LEU B 1 108 ? 30.060 30.785 133.581 1.00 10.36 87 LEU B N 1
ATOM 1920 C CA . LEU B 1 108 ? 29.347 30.659 132.320 1.00 10.40 87 LEU B CA 1
ATOM 1921 C C . LEU B 1 108 ? 28.702 31.999 132.013 1.00 10.98 87 LEU B C 1
ATOM 1922 O O . LEU B 1 108 ? 28.215 32.684 132.939 1.00 9.94 87 LEU B O 1
ATOM 1927 N N . ALA B 1 109 ? 28.748 32.395 130.740 1.00 10.97 88 ALA B N 1
ATOM 1928 C CA . ALA B 1 109 ? 28.094 33.624 130.305 1.00 13.10 88 ALA B CA 1
ATOM 1929 C C . ALA B 1 109 ? 27.784 33.520 128.821 1.00 14.04 88 ALA B C 1
ATOM 1930 O O . ALA B 1 109 ? 28.253 32.622 128.140 1.00 16.77 88 ALA B O 1
ATOM 1932 N N . LYS B 1 110 ? 26.963 34.402 128.304 1.00 15.60 89 LYS B N 1
ATOM 1933 C CA . LYS B 1 110 ? 26.640 34.345 126.892 1.00 15.31 89 LYS B CA 1
ATOM 1934 C C . LYS B 1 110 ? 27.303 35.484 126.146 1.00 14.40 89 LYS B C 1
ATOM 1935 O O . LYS B 1 110 ? 27.683 36.506 126.726 1.00 12.90 89 LYS B O 1
ATOM 1941 N N . THR B 1 111 ? 27.470 35.269 124.849 1.00 13.54 90 THR B N 1
ATOM 1942 C CA . THR B 1 111 ? 27.918 36.323 123.972 1.00 12.85 90 THR B CA 1
ATOM 1943 C C . THR B 1 111 ? 26.793 37.308 123.837 1.00 13.03 90 THR B C 1
ATOM 1944 O O . THR B 1 111 ? 25.622 36.947 123.933 1.00 12.94 90 THR B O 1
ATOM 1948 N N . VAL B 1 112 ? 27.159 38.570 123.664 1.00 13.02 91 VAL B N 1
ATOM 1949 C CA . VAL B 1 112 ? 26.212 39.575 123.260 1.00 13.01 91 VAL B CA 1
ATOM 1950 C C . VAL B 1 112 ? 25.686 39.213 121.877 1.00 13.65 91 VAL B C 1
ATOM 1951 O O . VAL B 1 112 ? 24.501 39.437 121.568 1.00 14.13 91 VAL B O 1
ATOM 1955 N N . GLU B 1 113 ? 26.554 38.653 121.034 1.00 13.84 92 GLU B N 1
ATOM 1956 C CA . GLU B 1 113 ? 26.201 38.448 119.628 1.00 13.50 92 GLU B CA 1
ATOM 1957 C C . GLU B 1 113 ? 25.340 37.194 119.477 1.00 13.78 92 GLU B C 1
ATOM 1958 O O . GLU B 1 113 ? 25.520 36.225 120.211 1.00 13.48 92 GLU B O 1
ATOM 1964 N N . TYR B 1 114 ? 24.395 37.241 118.532 1.00 14.13 93 TYR B N 1
ATOM 1965 C CA . TYR B 1 114 ? 23.631 36.065 118.132 1.00 14.24 93 TYR B CA 1
ATOM 1966 C C . TYR B 1 114 ? 24.274 35.505 116.885 1.00 13.80 93 TYR B C 1
ATOM 1967 O O . TYR B 1 114 ? 24.709 36.265 116.039 1.00 14.20 93 TYR B O 1
ATOM 1976 N N . PHE B 1 115 ? 24.335 34.184 116.778 1.00 13.86 94 PHE B N 1
ATOM 1977 C CA . PHE B 1 115 ? 24.959 33.530 115.639 1.00 14.23 94 PHE B CA 1
ATOM 1978 C C . PHE B 1 115 ? 23.981 32.633 114.881 1.00 14.77 94 PHE B C 1
ATOM 1979 O O . PHE B 1 115 ? 23.155 31.950 115.480 1.00 15.08 94 PHE B O 1
ATOM 1987 N N . ASN B 1 116 ? 24.083 32.659 113.556 1.00 15.51 95 ASN B N 1
ATOM 1988 C CA . ASN B 1 116 ? 23.344 31.747 112.668 1.00 15.99 95 ASN B CA 1
ATOM 1989 C C . ASN B 1 116 ? 24.378 31.052 111.806 1.00 16.01 95 ASN B C 1
ATOM 1990 O O . ASN B 1 116 ? 24.787 31.572 110.765 1.00 15.68 95 ASN B O 1
ATOM 1995 N N . ILE B 1 117 ? 24.847 29.896 112.263 1.00 16.23 96 ILE B N 1
ATOM 1996 C CA . ILE B 1 117 ? 25.915 29.214 111.549 1.00 16.61 96 ILE B CA 1
ATOM 1997 C C . ILE B 1 117 ? 25.274 28.430 110.433 1.00 17.38 96 ILE B C 1
ATOM 1998 O O . ILE B 1 117 ? 24.405 27.602 110.686 1.00 18.39 96 ILE B O 1
ATOM 2003 N N . PRO B 1 118 ? 25.662 28.715 109.184 1.00 18.29 97 PRO B N 1
ATOM 2004 C CA . PRO B 1 118 ? 25.088 28.007 108.037 1.00 18.60 97 PRO B CA 1
ATOM 2005 C C . PRO B 1 118 ? 25.345 26.501 108.087 1.00 19.32 97 PRO B C 1
ATOM 2006 O O . PRO B 1 118 ? 26.260 26.056 108.794 1.00 19.54 97 PRO B O 1
ATOM 2010 N N . ARG B 1 119 ? 24.559 25.730 107.339 1.00 19.93 98 ARG B N 1
ATOM 2011 C CA . ARG B 1 119 ? 24.754 24.274 107.192 1.00 20.50 98 ARG B CA 1
ATOM 2012 C C . ARG B 1 119 ? 26.158 23.982 106.638 1.00 20.86 98 ARG B C 1
ATOM 2013 O O . ARG B 1 119 ? 26.616 22.842 106.575 1.00 20.86 98 ARG B O 1
ATOM 2015 N N . ASP B 1 120 ? 26.841 25.062 106.304 1.00 21.39 99 ASP B N 1
ATOM 2016 C CA . ASP B 1 120 ? 28.014 25.076 105.479 1.00 22.14 99 ASP B CA 1
ATOM 2017 C C . ASP B 1 120 ? 29.305 25.144 106.322 1.00 21.56 99 ASP B C 1
ATOM 2018 O O . ASP B 1 120 ? 30.372 24.739 105.872 1.00 22.00 99 ASP B O 1
ATOM 2023 N N . VAL B 1 121 ? 29.182 25.598 107.569 1.00 20.86 100 VAL B N 1
ATOM 2024 C CA . VAL B 1 121 ? 30.302 26.136 108.332 1.00 19.70 100 VAL B CA 1
ATOM 2025 C C . VAL B 1 121 ? 30.436 25.540 109.740 1.00 19.69 100 VAL B C 1
ATOM 2026 O O . VAL B 1 121 ? 29.436 25.164 110.357 1.00 19.56 100 VAL B O 1
ATOM 2030 N N . MET B 1 122 ? 31.682 25.460 110.230 1.00 19.29 101 MET B N 1
ATOM 2031 C CA . MET B 1 122 ? 32.008 25.072 111.614 1.00 18.84 101 MET B CA 1
ATOM 2032 C C . MET B 1 122 ? 32.822 26.202 112.241 1.00 17.83 101 MET B C 1
ATOM 2033 O O . MET B 1 122 ? 33.696 26.776 111.583 1.00 18.28 101 MET B O 1
ATOM 2038 N N . VAL B 1 123 ? 32.571 26.492 113.514 1.00 16.32 102 VAL B N 1
ATOM 2039 C CA . VAL B 1 123 ? 33.182 27.646 114.156 1.00 15.16 102 VAL B CA 1
ATOM 2040 C C . VAL B 1 123 ? 33.908 27.237 115.438 1.00 15.37 102 VAL B C 1
ATOM 2041 O O . VAL B 1 123 ? 33.328 26.627 116.334 1.00 15.27 102 VAL B O 1
ATOM 2045 N N . VAL B 1 124 ? 35.189 27.582 115.498 1.00 15.60 103 VAL B N 1
ATOM 2046 C CA . VAL B 1 124 ? 36.060 27.276 116.621 1.00 15.63 103 VAL B CA 1
ATOM 2047 C C . VAL B 1 124 ? 36.204 28.570 117.418 1.00 15.56 103 VAL B C 1
ATOM 2048 O O . VAL B 1 124 ? 36.102 29.654 116.866 1.00 15.82 103 VAL B O 1
ATOM 2052 N N . CYS B 1 125 ? 36.380 28.446 118.729 1.00 15.84 104 CYS B N 1
ATOM 2053 C CA . CYS B 1 125 ? 36.442 29.592 119.626 1.00 15.57 104 CYS B CA 1
ATOM 2054 C C . CYS B 1 125 ? 37.785 29.619 120.335 1.00 14.98 104 CYS B C 1
ATOM 2055 O O . CYS B 1 125 ? 38.193 28.619 120.912 1.00 17.06 104 CYS B O 1
ATOM 2058 N N . VAL B 1 126 ? 38.471 30.745 120.325 1.00 13.84 105 VAL B N 1
ATOM 2059 C CA . VAL B 1 126 ? 39.714 30.855 121.069 1.00 13.53 105 VAL B CA 1
ATOM 2060 C C . VAL B 1 126 ? 39.627 32.049 122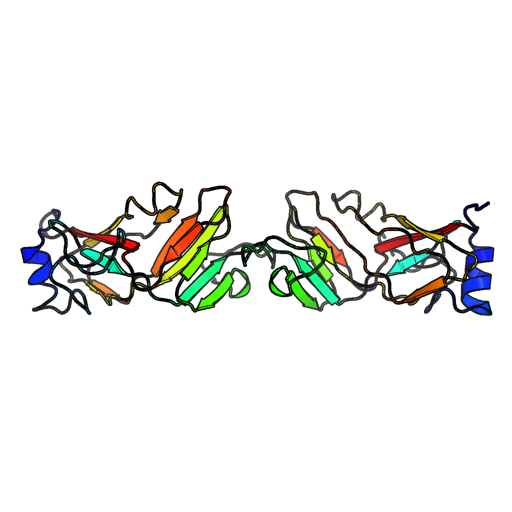.003 1.00 13.20 105 VAL B C 1
ATOM 2061 O O . VAL B 1 126 ? 38.761 32.910 121.841 1.00 13.56 105 VAL B O 1
ATOM 2065 N N . GLY B 1 127 ? 40.543 32.120 122.959 1.00 12.57 106 GLY B N 1
ATOM 2066 C CA . GLY B 1 127 ? 40.563 33.195 123.942 1.00 11.98 106 GLY B CA 1
ATOM 2067 C C . GLY B 1 127 ? 41.274 34.412 123.401 1.00 11.95 106 GLY B C 1
ATOM 2068 O O . GLY B 1 127 ? 41.843 34.376 122.303 1.00 12.02 106 GLY B O 1
ATOM 2069 N N . LYS B 1 128 ? 41.201 35.507 124.154 1.00 11.74 107 LYS B N 1
ATOM 2070 C CA . LYS B 1 128 ? 41.976 36.724 123.859 1.00 11.48 107 LYS B CA 1
ATOM 2071 C C . LYS B 1 128 ? 43.195 36.708 124.733 1.00 10.98 107 LYS B C 1
ATOM 2072 O O . LYS B 1 128 ? 43.095 36.327 125.903 1.00 11.27 107 LYS B O 1
ATOM 2078 N N . SER B 1 129 ? 44.321 37.189 124.225 1.00 10.47 108 SER B N 1
ATOM 2079 C CA . SER B 1 129 ? 45.577 37.130 124.968 1.00 11.15 108 SER B CA 1
ATOM 2080 C C . SER B 1 129 ? 45.553 37.860 126.326 1.00 10.76 108 SER B C 1
ATOM 2081 O O . SER B 1 129 ? 46.231 37.464 127.257 1.00 11.04 108 SER B O 1
ATOM 2084 N N . THR B 1 130 ? 44.785 38.940 126.404 1.00 11.25 109 THR B N 1
ATOM 2085 C CA . THR B 1 130 ? 44.633 39.743 127.600 1.00 10.38 109 THR B CA 1
ATOM 2086 C C . THR B 1 130 ? 44.083 38.899 128.733 1.00 10.29 109 THR B C 1
ATOM 2087 O O . THR B 1 130 ? 44.545 39.053 129.863 1.00 10.33 109 THR B O 1
ATOM 2091 N N . TYR B 1 131 ? 43.118 38.019 128.460 1.00 8.86 110 TYR B N 1
ATOM 2092 C CA . TYR B 1 131 ? 42.611 37.120 129.519 1.00 8.70 110 TYR B CA 1
ATOM 2093 C C . TYR B 1 131 ? 43.477 35.875 129.738 1.00 8.29 110 TYR B C 1
ATOM 2094 O O . TYR B 1 131 ? 43.707 35.475 130.890 1.00 8.11 110 TYR B O 1
ATOM 2103 N N . ALA B 1 132 ? 43.958 35.280 128.651 1.00 7.49 111 ALA B N 1
ATOM 2104 C CA . ALA B 1 132 ? 44.748 34.055 128.721 1.00 8.09 111 ALA B CA 1
ATOM 2105 C C . ALA B 1 132 ? 46.004 34.245 129.588 1.00 7.21 111 ALA B C 1
ATOM 2106 O O . ALA B 1 132 ? 46.398 33.379 130.327 1.00 8.24 111 ALA B O 1
ATOM 2108 N N . ARG B 1 133 ? 46.583 35.422 129.491 1.00 7.80 112 ARG B N 1
ATOM 2109 C CA A ARG B 1 133 ? 47.783 35.845 130.189 0.50 8.39 112 ARG B CA 1
ATOM 2110 C CA B ARG B 1 133 ? 47.808 35.722 130.206 0.50 8.15 112 ARG B CA 1
ATOM 2111 C C . ARG B 1 133 ? 47.564 35.861 131.691 1.00 8.27 112 ARG B C 1
ATOM 2112 O O . ARG B 1 133 ? 48.533 35.839 132.455 1.00 8.30 112 ARG B O 1
ATOM 2127 N N . CYS B 1 134 ? 46.283 35.934 132.100 1.00 8.03 113 CYS B N 1
ATOM 2128 C CA . CYS B 1 134 ? 45.873 35.928 133.519 1.00 8.34 113 CYS B CA 1
ATOM 2129 C C . CYS B 1 134 ? 45.426 34.582 134.015 1.00 8.34 113 CYS B C 1
ATOM 2130 O O . CYS B 1 134 ? 44.976 34.465 135.162 1.00 9.07 113 CYS B O 1
ATOM 2133 N N . GLY B 1 135 ? 45.549 33.568 133.171 1.00 8.55 114 GLY B N 1
ATOM 2134 C CA . GLY B 1 135 ? 45.188 32.210 133.553 1.00 8.83 114 GLY B CA 1
ATOM 2135 C C . GLY B 1 135 ? 43.776 31.839 133.182 1.00 9.04 114 GLY B C 1
ATOM 2136 O O . GLY B 1 135 ? 43.314 30.793 133.588 1.00 9.11 114 GLY B O 1
ATOM 2137 N N . ILE B 1 136 ? 43.064 32.704 132.455 1.00 9.00 115 ILE B N 1
ATOM 2138 C CA . ILE B 1 136 ? 41.698 32.395 132.009 1.00 9.29 115 ILE B CA 1
ATOM 2139 C C . ILE B 1 136 ? 41.744 31.527 130.751 1.00 10.02 115 ILE B C 1
ATOM 2140 O O . ILE B 1 136 ? 42.270 31.942 129.735 1.00 11.21 115 ILE B O 1
ATOM 2145 N N . VAL B 1 137 ? 41.194 30.330 130.835 1.00 10.43 116 VAL B N 1
ATOM 2146 C CA . VAL B 1 137 ? 41.060 29.455 129.706 1.00 10.98 116 VAL B CA 1
ATOM 2147 C C . VAL B 1 137 ? 39.631 29.514 129.237 1.00 11.03 116 VAL B C 1
ATOM 2148 O O . VAL B 1 137 ? 38.719 29.267 130.009 1.00 11.04 116 VAL B O 1
ATOM 2152 N N . VAL B 1 138 ? 39.436 29.830 127.959 1.00 12.45 117 VAL B N 1
ATOM 2153 C CA . VAL B 1 138 ? 38.110 29.765 127.312 1.00 12.11 117 VAL B CA 1
ATOM 2154 C C . VAL B 1 138 ? 37.931 28.342 126.828 1.00 12.00 117 VAL B C 1
ATOM 2155 O O . VAL B 1 138 ? 38.750 27.824 126.067 1.00 12.10 117 VAL B O 1
ATOM 2159 N N . ASN B 1 139 ? 36.852 27.717 127.276 1.00 12.49 118 ASN B N 1
ATOM 2160 C CA . ASN B 1 139 ? 36.578 26.281 127.062 1.00 12.14 118 ASN B CA 1
ATOM 2161 C C . ASN B 1 139 ? 35.266 26.144 126.340 1.00 12.28 118 ASN B C 1
ATOM 2162 O O . ASN B 1 139 ? 34.276 25.721 126.908 1.00 12.67 118 ASN B O 1
ATOM 2167 N N . VAL B 1 140 ? 35.292 26.506 125.066 1.00 12.73 119 VAL B N 1
ATOM 2168 C CA . VAL B 1 140 ? 34.113 26.617 124.237 1.00 12.69 119 VAL B CA 1
ATOM 2169 C C . VAL B 1 140 ? 34.293 25.679 123.070 1.00 13.10 119 VAL B C 1
ATOM 2170 O O . VAL B 1 140 ? 35.212 25.823 122.294 1.00 13.79 119 VAL B O 1
ATOM 2174 N N . THR B 1 141 ? 33.425 24.694 122.957 1.00 13.85 120 THR B N 1
ATOM 2175 C CA . THR B 1 141 ? 33.604 23.651 121.947 1.00 14.02 120 THR B CA 1
ATOM 2176 C C . THR B 1 141 ? 33.029 24.160 120.630 1.00 13.73 120 THR B C 1
ATOM 2177 O O . THR B 1 141 ? 32.242 25.114 120.648 1.00 13.46 120 THR B O 1
ATOM 2181 N N . PRO B 1 142 ? 33.438 23.559 119.488 1.00 13.26 121 PRO B N 1
ATOM 2182 C CA . PRO B 1 142 ? 33.010 24.119 118.210 1.00 13.81 121 PRO B CA 1
ATOM 2183 C C . PRO B 1 142 ? 31.501 24.192 117.969 1.00 13.86 121 PRO B C 1
ATOM 2184 O O . PRO B 1 142 ? 30.745 23.361 118.443 1.00 13.85 121 PRO B O 1
ATOM 2188 N N . LEU B 1 143 ? 31.100 25.218 117.230 1.00 14.21 122 LEU B N 1
ATOM 2189 C CA . LEU B 1 143 ? 29.723 25.400 116.830 1.00 14.55 122 LEU B CA 1
ATOM 2190 C C . LEU B 1 143 ? 29.569 24.617 115.535 1.00 14.52 122 LEU B C 1
ATOM 2191 O O . LEU B 1 143 ? 30.282 24.873 114.574 1.00 14.19 122 LEU B O 1
ATOM 2196 N N . GLU B 1 144 ? 28.682 23.631 115.549 1.00 15.16 123 GLU B N 1
ATOM 2197 C CA . GLU B 1 144 ? 28.498 22.728 114.425 1.00 16.38 123 GLU B CA 1
ATOM 2198 C C . GLU B 1 144 ? 27.652 23.403 113.357 1.00 15.98 123 GLU B C 1
ATOM 2199 O O . GLU B 1 144 ? 26.840 24.263 113.678 1.00 15.73 123 GLU B O 1
ATOM 2205 N N . PRO B 1 145 ? 27.854 23.023 112.081 1.00 16.48 124 PRO B N 1
ATOM 2206 C CA . PRO B 1 145 ? 26.991 23.472 110.986 1.00 16.69 124 PRO B CA 1
ATOM 2207 C C . PRO B 1 145 ? 25.514 23.534 111.353 1.00 16.86 124 PRO B C 1
ATOM 2208 O O . PRO B 1 145 ? 24.965 22.575 111.886 1.00 16.51 124 PRO B O 1
ATOM 2212 N N . GLY B 1 146 ? 24.900 24.680 111.090 1.00 17.62 125 GLY B N 1
ATOM 2213 C CA . GLY B 1 146 ? 23.465 24.837 111.242 1.00 18.40 125 GLY B CA 1
ATOM 2214 C C . GLY B 1 146 ? 23.042 25.309 112.609 1.00 18.70 125 GLY B C 1
ATOM 2215 O O . GLY B 1 146 ? 21.854 25.545 112.839 1.00 19.45 125 GLY B O 1
ATOM 2216 N N . TRP B 1 147 ? 24.003 25.450 113.512 1.00 19.45 126 TRP B N 1
ATOM 2217 C CA . TRP B 1 147 ? 23.717 25.903 114.863 1.00 19.74 126 TRP B CA 1
ATOM 2218 C C . TRP B 1 147 ? 23.284 27.377 114.854 1.00 19.22 126 TRP B C 1
ATOM 2219 O O . TRP B 1 147 ? 23.804 28.189 114.091 1.00 19.24 126 TRP B O 1
ATOM 2230 N N . SER B 1 148 ? 22.342 27.702 115.732 1.00 18.91 127 SER B N 1
ATOM 2231 C CA . SER B 1 148 ? 21.794 29.047 115.871 1.00 18.64 127 SER B CA 1
ATOM 2232 C C . SER B 1 148 ? 21.675 29.367 117.376 1.00 18.10 127 SER B C 1
ATOM 2233 O O . SER B 1 148 ? 21.265 28.491 118.146 1.00 18.56 127 SER B O 1
ATOM 2236 N N . GLY B 1 149 ? 22.064 30.578 117.801 1.00 17.13 128 GLY B N 1
ATOM 2237 C CA . GLY B 1 149 ? 22.006 30.977 119.225 1.00 16.42 128 GLY B CA 1
ATOM 2238 C C . GLY B 1 149 ? 23.029 32.009 119.729 1.00 16.13 128 GLY B C 1
ATOM 2239 O O . GLY B 1 149 ? 23.941 32.428 119.018 1.00 15.29 128 GLY B O 1
ATOM 2240 N N . TYR B 1 150 ? 22.875 32.417 120.987 1.00 16.21 129 TYR B N 1
ATOM 2241 C CA . TYR B 1 150 ? 23.932 33.128 121.693 1.00 15.70 129 TYR B CA 1
ATOM 2242 C C . TYR B 1 150 ? 24.866 32.065 122.227 1.00 15.53 129 TYR B C 1
ATOM 2243 O O . TYR B 1 150 ? 24.406 31.081 122.786 1.00 16.32 129 TYR B O 1
ATOM 2252 N N . VAL B 1 151 ? 26.170 32.258 122.095 1.00 14.73 130 VAL B N 1
ATOM 2253 C CA . VAL B 1 151 ? 27.107 31.217 122.494 1.00 13.69 130 VAL B CA 1
ATOM 2254 C C . VAL B 1 151 ? 27.336 31.203 124.009 1.00 13.51 130 VAL B C 1
ATOM 2255 O O . VAL B 1 151 ? 27.470 32.255 124.631 1.00 13.08 130 VAL B O 1
ATOM 2259 N N . THR B 1 152 ? 27.369 30.017 124.613 1.00 13.64 131 THR B N 1
ATOM 2260 C CA . THR B 1 152 ? 27.659 29.929 126.030 1.00 13.88 131 THR B CA 1
ATOM 2261 C C . THR B 1 152 ? 29.178 29.933 126.116 1.00 13.51 131 THR B C 1
ATOM 2262 O O . THR B 1 152 ? 29.831 29.085 125.526 1.00 13.81 131 THR B O 1
ATOM 2266 N N . LEU B 1 153 ? 29.729 30.968 126.74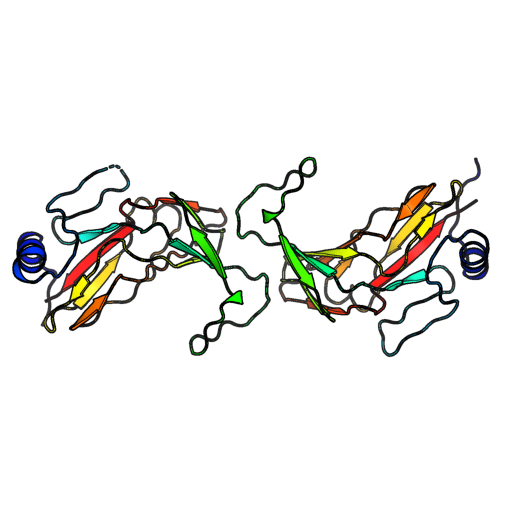4 1.00 12.74 132 LEU B N 1
ATOM 2267 C CA . LEU B 1 153 ? 31.170 31.063 127.003 1.00 12.05 132 LEU B CA 1
ATOM 2268 C C . LEU B 1 153 ? 31.414 30.447 128.346 1.00 11.70 132 LEU B C 1
ATOM 2269 O O . LEU B 1 153 ? 30.655 30.671 129.275 1.00 12.02 132 LEU B O 1
ATOM 2274 N N . GLU B 1 154 ? 32.465 29.664 128.436 1.00 11.49 133 GLU B N 1
ATOM 2275 C CA . GLU B 1 154 ? 32.887 29.051 129.667 1.00 11.44 133 GLU B CA 1
ATOM 2276 C C . GLU B 1 154 ? 34.304 29.581 129.912 1.00 10.73 133 GLU B C 1
ATOM 2277 O O . GLU B 1 154 ? 35.208 29.278 129.134 1.00 10.02 133 GLU B O 1
ATOM 2283 N N . PHE B 1 155 ? 34.478 30.356 130.983 1.00 10.60 134 PHE B N 1
ATOM 2284 C CA A PHE B 1 155 ? 35.782 30.916 131.374 0.50 10.27 134 PHE B CA 1
ATOM 2285 C CA B PHE B 1 155 ? 35.792 30.912 131.345 0.50 10.09 134 PHE B CA 1
ATOM 2286 C C . PHE B 1 155 ? 36.297 30.158 132.564 1.00 9.74 134 PHE B C 1
ATOM 2287 O O . PHE B 1 155 ? 35.715 30.262 133.659 1.00 10.84 134 PHE B O 1
ATOM 2302 N N . SER B 1 156 ? 37.376 29.405 132.407 1.00 9.37 135 SER B N 1
ATOM 2303 C CA . SER B 1 156 ? 37.934 28.712 133.552 1.00 9.21 135 SER B CA 1
ATOM 2304 C C . SER B 1 156 ? 39.113 29.497 134.105 1.00 9.11 135 SER B C 1
ATOM 2305 O O . SER B 1 156 ? 40.077 29.794 133.382 1.00 8.42 135 SER B O 1
ATOM 2308 N N . ASN B 1 157 ? 39.022 29.853 135.376 1.00 8.90 136 ASN B N 1
ATOM 2309 C CA . ASN B 1 157 ? 40.078 30.602 136.041 1.00 8.38 136 ASN B CA 1
ATOM 2310 C C . ASN B 1 157 ? 41.052 29.590 136.639 1.00 8.83 136 ASN B C 1
ATOM 2311 O O . ASN B 1 157 ? 40.781 29.049 137.704 1.00 8.59 136 ASN B O 1
ATOM 2316 N N . THR B 1 158 ? 42.209 29.410 135.981 1.00 9.20 137 THR B N 1
ATOM 2317 C CA . THR B 1 158 ? 43.236 28.475 136.408 1.00 8.97 137 THR B CA 1
ATOM 2318 C C . THR B 1 158 ? 44.261 29.125 137.327 1.00 9.46 137 THR B C 1
ATOM 2319 O O . THR B 1 158 ? 45.226 28.499 137.717 1.00 7.73 137 THR B O 1
ATOM 2323 N N . SER B 1 159 ? 44.053 30.373 137.711 1.00 10.30 138 SER B N 1
ATOM 2324 C CA . SER B 1 159 ? 45.019 30.991 138.595 1.00 10.21 138 SER B CA 1
ATOM 2325 C C . SER B 1 159 ? 44.557 30.844 140.021 1.00 8.59 138 SER B C 1
ATOM 2326 O O . SER B 1 159 ? 43.358 30.690 140.249 1.00 9.12 138 SER B O 1
ATOM 2329 N N . PRO B 1 160 ? 45.483 30.973 140.983 1.00 7.15 139 PRO B N 1
ATOM 2330 C CA . PRO B 1 160 ? 45.126 30.932 142.387 1.00 7.12 139 PRO B CA 1
ATOM 2331 C C . PRO B 1 160 ? 44.524 32.239 142.887 1.00 7.31 139 PRO B C 1
ATOM 2332 O O . PRO B 1 160 ? 44.241 32.331 144.068 1.00 6.35 139 PRO B O 1
ATOM 2336 N N . LEU B 1 161 ? 44.331 33.237 142.005 1.00 6.39 140 LEU B N 1
ATOM 2337 C CA . LEU B 1 161 ? 43.747 34.536 142.397 1.00 7.06 140 LEU B CA 1
ATOM 2338 C C . LEU B 1 161 ? 42.443 34.766 141.658 1.00 6.49 140 LEU B C 1
ATOM 2339 O O . LEU B 1 161 ? 42.242 34.243 140.551 1.00 6.61 140 LEU B O 1
ATOM 2344 N N . PRO B 1 162 ? 41.530 35.532 142.267 1.00 6.80 141 PRO B N 1
ATOM 2345 C CA . PRO B 1 162 ? 40.295 35.843 141.513 1.00 6.79 141 PRO B CA 1
ATOM 2346 C C . PRO B 1 162 ? 40.673 36.733 140.375 1.00 6.33 141 PRO B C 1
ATOM 2347 O O . PRO B 1 162 ? 41.651 37.456 140.484 1.00 6.61 141 PRO B O 1
ATOM 2351 N N . VAL B 1 163 ? 39.952 36.668 139.273 1.00 7.16 142 VAL B N 1
ATOM 2352 C CA . VAL B 1 163 ? 40.279 37.469 138.097 1.00 7.18 142 VAL B CA 1
ATOM 2353 C C . VAL B 1 163 ? 39.016 38.142 137.568 1.00 8.30 142 VAL B C 1
ATOM 2354 O O . VAL B 1 163 ? 37.955 37.495 137.416 1.00 9.81 142 VAL B O 1
ATOM 2358 N N . LYS B 1 164 ? 39.156 39.419 137.210 1.00 8.87 143 LYS B N 1
ATOM 2359 C CA . LYS B 1 164 ? 38.054 40.253 136.775 1.00 9.43 143 LYS B CA 1
ATOM 2360 C C . LYS B 1 164 ? 37.851 40.120 135.269 1.00 9.58 143 LYS B C 1
ATOM 2361 O O . LYS B 1 164 ? 38.822 40.135 134.523 1.00 9.30 143 LYS B O 1
ATOM 2367 N N . VAL B 1 165 ? 36.596 39.984 134.833 1.00 9.49 144 VAL B N 1
ATOM 2368 C CA . VAL B 1 165 ? 36.235 40.003 133.407 1.00 10.24 144 VAL B CA 1
ATOM 2369 C C . VAL B 1 165 ? 35.147 41.044 133.122 1.00 10.42 144 VAL B C 1
ATOM 2370 O O . VAL B 1 165 ? 34.300 41.363 134.000 1.00 10.74 144 VAL B O 1
ATOM 2374 N N . TYR B 1 166 ? 35.179 41.600 131.917 1.00 9.81 145 TYR B N 1
ATOM 2375 C CA . TYR B 1 166 ? 34.430 42.818 131.629 1.00 9.38 145 TYR B CA 1
ATOM 2376 C C . TYR B 1 166 ? 33.263 42.581 130.687 1.00 9.37 145 TYR B C 1
ATOM 2377 O O . TYR B 1 166 ? 33.454 42.097 129.566 1.00 8.82 145 TYR B O 1
ATOM 2386 N N . ALA B 1 167 ? 32.063 42.937 131.127 1.00 9.53 146 ALA B N 1
ATOM 2387 C CA . ALA B 1 167 ? 30.897 42.866 130.258 1.00 10.27 146 ALA B CA 1
ATOM 2388 C C . ALA B 1 167 ? 31.019 43.887 129.133 1.00 10.72 146 ALA B C 1
ATOM 2389 O O . ALA B 1 167 ? 31.652 44.915 129.300 1.00 10.83 146 ALA B O 1
ATOM 2391 N N . PHE B 1 168 ? 30.437 43.546 127.983 1.00 11.67 147 PHE B N 1
ATOM 2392 C CA . PHE B 1 168 ? 30.291 44.420 126.812 1.00 12.09 147 PHE B CA 1
ATOM 2393 C C . PHE B 1 168 ? 31.580 44.691 126.082 1.00 12.05 147 PHE B C 1
ATOM 2394 O O . PHE B 1 168 ? 31.632 45.549 125.240 1.00 10.29 147 PHE B O 1
ATOM 2402 N N . GLU B 1 169 ? 32.619 43.935 126.403 1.00 12.39 148 GLU B N 1
ATOM 2403 C CA . GLU B 1 169 ? 33.907 44.115 125.777 1.00 12.61 148 GLU B CA 1
ATOM 2404 C C . GLU B 1 169 ? 34.303 42.771 125.239 1.00 12.39 148 GLU B C 1
ATOM 2405 O O . GLU B 1 169 ? 33.708 41.763 125.619 1.00 12.76 148 GLU B O 1
ATOM 2411 N N . GLY B 1 170 ? 35.277 42.757 124.343 1.00 11.94 149 GLY B N 1
ATOM 2412 C CA . GLY B 1 170 ? 35.769 41.539 123.727 1.00 12.27 149 GLY B CA 1
ATOM 2413 C C . GLY B 1 170 ? 36.127 40.445 124.693 1.00 12.47 149 GLY B C 1
ATOM 2414 O O . GLY B 1 170 ? 36.711 40.718 125.751 1.00 13.94 149 GLY B O 1
ATOM 2415 N N . ALA B 1 171 ? 35.784 39.200 124.361 1.00 11.83 150 ALA B N 1
ATOM 2416 C CA . ALA B 1 171 ? 36.037 38.086 125.298 1.00 12.19 150 ALA B CA 1
ATOM 2417 C C . ALA B 1 171 ? 36.645 36.821 124.666 1.00 12.37 150 ALA B C 1
ATOM 2418 O O . ALA B 1 171 ? 37.216 35.960 125.386 1.00 12.02 150 ALA B O 1
ATOM 2420 N N . CYS B 1 172 ? 36.459 36.669 123.355 1.00 11.35 151 CYS B N 1
ATOM 2421 C CA . CYS B 1 172 ? 36.980 35.548 122.617 1.00 12.25 151 CYS B CA 1
ATOM 2422 C C . CYS B 1 172 ? 36.977 35.871 121.127 1.00 12.85 151 CYS B C 1
ATOM 2423 O O . CYS B 1 172 ? 36.337 36.831 120.690 1.00 13.63 151 CYS B O 1
ATOM 2426 N N . GLN B 1 173 ? 37.661 35.047 120.352 1.00 12.65 152 GLN B N 1
ATOM 2427 C CA . GLN B 1 173 ? 37.606 35.118 118.912 1.00 12.80 152 GLN B CA 1
ATOM 2428 C C . GLN B 1 173 ? 37.027 33.816 118.355 1.00 12.31 152 GLN B C 1
ATOM 2429 O O . GLN B 1 173 ? 37.379 32.724 118.805 1.00 12.28 152 GLN B O 1
ATOM 2435 N N . PHE B 1 174 ? 36.110 33.946 117.407 1.00 11.82 153 PHE B N 1
ATOM 2436 C CA . PHE B 1 174 ? 35.639 32.807 116.626 1.00 12.23 153 PHE B CA 1
ATOM 2437 C C . PHE B 1 174 ? 36.352 32.720 115.309 1.00 12.23 153 PHE B C 1
ATOM 2438 O O . PHE B 1 174 ? 36.616 33.734 114.680 1.00 11.87 153 PHE B O 1
ATOM 2446 N N . LEU B 1 175 ? 36.695 31.502 114.914 1.00 12.58 154 LEU B N 1
ATOM 2447 C CA . LEU B 1 175 ? 37.359 31.277 113.637 1.00 13.20 154 LEU B CA 1
ATOM 2448 C C . LEU B 1 175 ? 36.403 30.427 112.807 1.00 12.92 154 LEU B C 1
ATOM 2449 O O . LEU B 1 175 ? 35.885 29.410 113.275 1.00 12.53 154 LEU B O 1
ATOM 2454 N N . PHE B 1 176 ? 36.123 30.897 111.596 1.00 12.75 155 PHE B N 1
ATOM 2455 C CA . PHE B 1 176 ? 35.106 30.293 110.763 1.00 12.83 155 PHE B CA 1
ATOM 2456 C C . PHE B 1 176 ? 35.764 29.379 109.729 1.00 12.98 155 PHE B C 1
ATOM 2457 O O . PHE B 1 176 ? 36.562 29.827 108.929 1.00 12.31 155 PHE B O 1
ATOM 2465 N N . PHE B 1 177 ? 35.460 28.087 109.828 1.00 13.47 156 PHE B N 1
ATOM 2466 C CA . PHE B 1 177 ? 35.911 27.080 108.877 1.00 14.26 156 PHE B CA 1
ATOM 2467 C C . PHE B 1 177 ? 34.795 26.796 107.862 1.00 14.60 156 PHE B C 1
ATOM 2468 O O . PHE B 1 177 ? 33.650 26.561 108.258 1.00 14.61 156 PHE B O 1
ATOM 2476 N N . SER B 1 178 ? 35.126 26.841 106.572 1.00 15.22 157 SER B N 1
ATOM 2477 C CA . SER B 1 178 ? 34.228 26.385 105.503 1.00 15.92 157 SER B CA 1
ATOM 2478 C C . SER B 1 178 ? 35.026 25.759 104.365 1.00 16.02 157 SER B C 1
ATOM 2479 O O . SER B 1 178 ? 36.074 26.280 103.987 1.00 15.80 157 SER B O 1
#

InterPro domains:
  IPR011962 dCTP deaminase [MF_00146] (1-184)
  IPR011962 dCTP deaminase [PF22769] (5-157)
  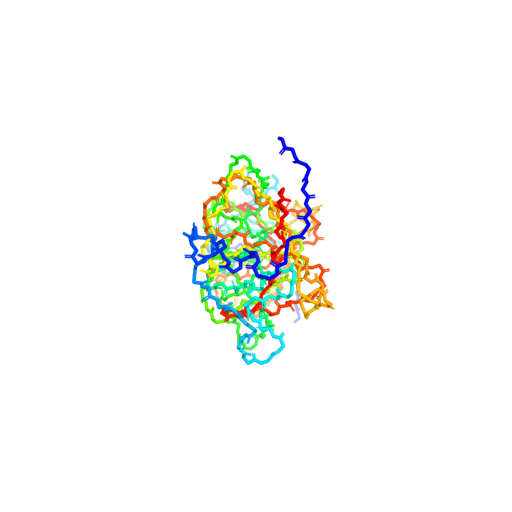IPR011962 dCTP deaminase [TIGR02274] (13-182)
  IPR033704 dUTPase, trimeric [cd07557] (68-155)
  IPR036157 dUTPase-like superfamily [G3DSA:2.70.40.10] (1-157)
  IPR036157 dUTPase-like superfamily [SSF51283] (3-183)

Nearest PDB structures (foldseek):
  3km3-assembly1_A  TM=1.006E+00  e=4.186E-32  Anaplasma phagocytophilum str. HZ
  3km3-assembly1_B  TM=1.002E+00  e=8.235E-29  Anaplasma phagocytophilum str. HZ
  4dhk-assembly1_A  TM=9.741E-01  e=1.334E-21  Burkholderia thailandensis E264
  4dhk-assembly2_B  TM=9.724E-01  e=3.853E-21  Burkholderia thailandensis E264
  8y1w-assembly1_A  TM=8.654E-01  e=6.557E-09  Thermococcus pacificus